Protein AF-A0A445KU34-F1 (afdb_monomer_lite)

Sequence (217 aa):
MPKKMGVNTKAEAARARKSAADTERKEKESREKEDQYWREAEGSKSRAAKKKEEEAEKRAEAAARKAEARRLAEQEEKELEKSMKKVDKKATRVSIPVPKVTEVELRRRREEEQAEAERKAEEAKKQQSRTAAEEEYERMVLISNTNRDDSIIEARTLDDAIAQMTVVDNLPPDRHPERRLKASFKVILTFEMDPVHYLLTLTLMLSRRLKKLSCPS

pLDDT: mean 79.01, std 11.11, range [49.88, 95.25]

Secondary structure (DSSP, 8-state):
--------HHHHHHHHHHHHHHHHHHHHHHHHHHHHHHHHHT-S--HHHHHHHHHHHHHHHHHHHHHHHHHHHHHHHHHHHHHHHHS-TTTTT---------HHHHHHHHHHHHHHHHHHHHHHHHHHHHHHHHHHHHHHHTS--GGG-TT----SSHHHHHHHH-----SPP-S-HHHHHHHHHHHHHHHHHHHHHHHHHHHHHHHHHHHHHS---

Foldseek 3Di:
DDDDPDDDPVVVVVVVVVVVVVVVVVVVVVVVVVVVVVVVVVPPDPPVRVVVVVVVVVVVVVVVVVVVVVVVVVVVVVVVVVVVVVPPPVVVVPPPPPPPDDPVNVVVVVVVVVVVVVVVVVVVVVVVVVVVVVVVVCVVVPPPPPVPDPPPQPDPDPVSVCVVPDPPPPDPPPPCPPVVVVVVVVVVCVVVCVVVVVVVVVVVVVVVVVVVVPDDD

Structure (mmCIF, N/CA/C/O backbone):
data_AF-A0A445KU34-F1
#
_entry.id   AF-A0A445KU34-F1
#
loop_
_atom_site.group_PDB
_atom_site.id
_atom_site.type_symbol
_atom_site.label_atom_id
_atom_site.label_alt_id
_atom_site.label_comp_id
_atom_site.label_asym_id
_atom_site.label_entity_id
_atom_site.label_seq_id
_atom_site.pdbx_PDB_ins_code
_atom_site.Cartn_x
_atom_site.Cartn_y
_atom_site.Cartn_z
_atom_site.occupancy
_atom_site.B_iso_or_equiv
_atom_site.auth_seq_id
_atom_site.auth_comp_id
_atom_site.auth_asym_id
_atom_site.auth_atom_id
_atom_site.pdbx_PDB_model_num
ATOM 1 N N . MET A 1 1 ? 23.987 -18.775 -63.843 1.00 54.34 1 MET A N 1
ATOM 2 C CA . MET A 1 1 ? 22.613 -18.927 -63.308 1.00 54.34 1 MET A CA 1
ATOM 3 C C . MET A 1 1 ? 22.310 -17.740 -62.402 1.00 54.34 1 MET A C 1
ATOM 5 O O . MET A 1 1 ? 23.097 -17.512 -61.487 1.00 54.34 1 MET A O 1
ATOM 9 N N . PRO A 1 2 ? 21.247 -16.956 -62.650 1.00 63.34 2 PRO A N 1
ATOM 10 C CA . PRO A 1 2 ? 20.913 -15.804 -61.813 1.00 63.34 2 PRO A CA 1
ATOM 11 C C . PRO A 1 2 ? 20.482 -16.270 -60.414 1.00 63.34 2 PRO A C 1
ATOM 13 O O . PRO A 1 2 ? 19.615 -17.136 -60.290 1.00 63.34 2 PRO A O 1
ATOM 16 N N . LYS A 1 3 ? 21.095 -15.728 -59.353 1.00 64.88 3 LYS A N 1
ATOM 17 C CA . LYS A 1 3 ? 20.686 -15.999 -57.965 1.00 64.88 3 LYS A CA 1
ATOM 18 C C . LYS A 1 3 ? 19.298 -15.396 -57.728 1.00 64.88 3 LYS A C 1
ATOM 20 O O . LYS A 1 3 ? 19.055 -14.236 -58.042 1.00 64.88 3 LYS A O 1
ATOM 25 N N . LYS A 1 4 ? 18.388 -16.203 -57.182 1.00 64.56 4 LYS A N 1
ATOM 26 C CA . LYS A 1 4 ? 16.996 -15.843 -56.885 1.00 64.56 4 LYS A CA 1
ATOM 27 C C . LYS A 1 4 ? 16.983 -14.800 -55.753 1.00 64.56 4 LYS A C 1
ATOM 29 O O . LYS A 1 4 ? 17.045 -15.165 -54.587 1.00 64.56 4 LYS A O 1
ATOM 34 N N . MET A 1 5 ? 16.920 -13.511 -56.091 1.00 65.44 5 MET A N 1
ATOM 35 C CA . MET A 1 5 ? 16.873 -12.376 -55.144 1.00 65.44 5 MET A CA 1
ATOM 36 C C . MET A 1 5 ? 15.496 -12.210 -54.463 1.00 65.44 5 MET A C 1
ATOM 38 O O . MET A 1 5 ? 15.084 -11.104 -54.133 1.00 65.44 5 MET A O 1
ATOM 42 N N . GLY A 1 6 ? 14.749 -13.302 -54.283 1.00 68.69 6 GLY A N 1
ATOM 43 C CA . GLY A 1 6 ? 13.436 -13.273 -53.645 1.00 68.69 6 GLY A CA 1
ATOM 44 C C . GLY A 1 6 ? 13.592 -13.311 -52.133 1.00 68.69 6 GLY A C 1
ATOM 45 O O . GLY A 1 6 ? 14.052 -14.313 -51.585 1.00 68.69 6 GLY A O 1
ATOM 46 N N . VAL A 1 7 ? 13.225 -12.225 -51.462 1.00 69.88 7 VAL A N 1
ATOM 47 C CA . VAL A 1 7 ? 13.191 -12.149 -49.999 1.00 69.88 7 VAL A CA 1
ATOM 48 C C . VAL A 1 7 ? 12.287 -13.265 -49.461 1.00 69.88 7 VAL A C 1
ATOM 50 O O . VAL A 1 7 ? 11.199 -13.514 -49.978 1.00 69.88 7 VAL A O 1
ATOM 53 N N . ASN A 1 8 ? 12.759 -14.003 -48.455 1.00 79.50 8 ASN A N 1
ATOM 54 C CA . ASN A 1 8 ? 12.008 -15.116 -47.877 1.00 79.50 8 ASN A CA 1
ATOM 55 C C . ASN A 1 8 ? 10.788 -14.564 -47.123 1.00 79.50 8 ASN A C 1
ATOM 57 O O . ASN A 1 8 ? 10.948 -13.917 -46.089 1.00 79.50 8 ASN A O 1
ATOM 61 N N . THR A 1 9 ? 9.580 -14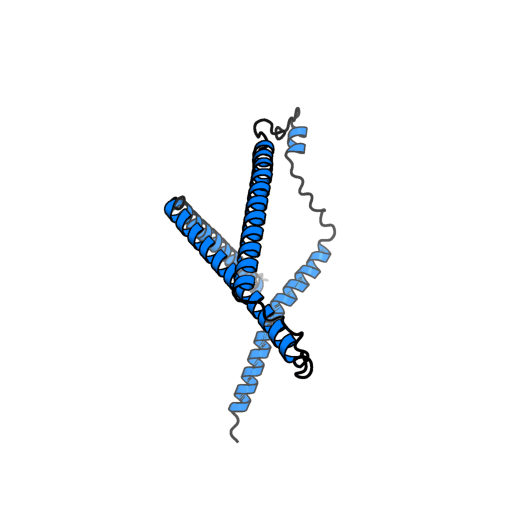.853 -47.607 1.00 79.94 9 THR A N 1
ATOM 62 C CA . THR A 1 9 ? 8.307 -14.343 -47.064 1.00 79.94 9 THR A CA 1
ATOM 63 C C . THR A 1 9 ? 8.127 -14.624 -45.568 1.00 79.94 9 THR A C 1
ATOM 65 O O . THR A 1 9 ? 7.565 -13.810 -44.838 1.00 79.94 9 THR A O 1
ATOM 68 N N . LYS A 1 10 ? 8.683 -15.731 -45.056 1.00 79.44 10 LYS A N 1
ATOM 69 C CA . LYS A 1 10 ? 8.692 -16.045 -43.616 1.00 79.44 10 LYS A CA 1
ATOM 70 C C . LYS A 1 10 ? 9.621 -15.121 -42.820 1.00 79.44 10 LYS A C 1
ATOM 72 O O . LYS A 1 10 ? 9.312 -14.767 -41.684 1.00 79.44 10 LYS A O 1
ATOM 77 N N . ALA A 1 11 ? 10.753 -14.732 -43.404 1.00 81.88 11 ALA A N 1
ATOM 78 C CA . ALA A 1 11 ? 11.687 -13.792 -42.791 1.00 81.88 11 ALA A CA 1
ATOM 79 C C . ALA A 1 11 ? 11.120 -12.365 -42.781 1.00 81.88 11 ALA A C 1
ATOM 81 O O . ALA A 1 11 ? 11.294 -11.656 -41.793 1.00 81.88 11 ALA A O 1
ATOM 82 N N . GLU A 1 12 ? 10.392 -11.965 -43.824 1.00 83.88 12 GLU A N 1
ATOM 83 C CA . GLU A 1 12 ? 9.668 -10.689 -43.843 1.00 83.88 12 GLU A CA 1
ATOM 84 C C . GLU A 1 12 ? 8.530 -10.661 -42.822 1.00 83.88 12 GLU A C 1
ATOM 86 O O . GLU A 1 12 ? 8.443 -9.712 -42.050 1.00 83.88 12 GLU A O 1
ATOM 91 N N . ALA A 1 13 ? 7.737 -11.732 -42.706 1.00 83.00 13 ALA A N 1
ATOM 92 C CA . ALA A 1 13 ? 6.696 -11.829 -41.681 1.00 83.00 13 ALA A CA 1
ATOM 93 C C . ALA A 1 13 ? 7.265 -11.767 -40.248 1.00 83.00 13 ALA A C 1
ATOM 95 O O . ALA A 1 13 ? 6.687 -11.130 -39.369 1.00 83.00 13 ALA A O 1
ATOM 96 N N . ALA A 1 14 ? 8.422 -12.390 -39.998 1.00 85.75 14 ALA A N 1
ATOM 97 C CA . ALA A 1 14 ? 9.095 -12.304 -38.702 1.00 85.75 14 ALA A CA 1
ATOM 98 C C . ALA A 1 14 ? 9.643 -10.895 -38.418 1.00 85.75 14 ALA A C 1
ATOM 100 O O . ALA A 1 14 ? 9.558 -10.423 -37.285 1.00 85.75 14 ALA A O 1
ATOM 101 N N . ARG A 1 15 ? 10.181 -10.210 -39.437 1.00 85.50 15 ARG A N 1
ATOM 102 C CA . ARG A 1 15 ? 10.614 -8.809 -39.326 1.00 85.50 15 ARG A CA 1
ATOM 103 C C . ARG A 1 15 ? 9.430 -7.876 -39.073 1.00 85.50 15 ARG A C 1
ATOM 105 O O . ARG A 1 15 ? 9.538 -7.047 -38.181 1.00 85.50 15 ARG A O 1
ATOM 112 N N . ALA A 1 16 ? 8.303 -8.081 -39.755 1.00 89.38 16 ALA A N 1
ATOM 113 C CA . ALA A 1 16 ? 7.075 -7.310 -39.566 1.00 89.38 16 ALA A CA 1
ATOM 114 C C . ALA A 1 16 ? 6.505 -7.447 -38.143 1.00 89.38 16 ALA A C 1
ATOM 116 O O . ALA A 1 16 ? 6.080 -6.465 -37.544 1.00 89.38 16 ALA A O 1
ATOM 117 N N . ARG A 1 17 ? 6.552 -8.653 -37.557 1.00 89.81 17 ARG A N 1
ATOM 118 C CA . ARG A 1 17 ? 6.146 -8.870 -36.155 1.00 89.81 17 ARG A CA 1
ATOM 119 C C . ARG A 1 17 ? 7.067 -8.166 -35.165 1.00 89.81 17 ARG A C 1
ATOM 121 O O . ARG A 1 17 ? 6.584 -7.584 -34.202 1.00 89.81 17 ARG A O 1
ATOM 128 N N . LYS A 1 18 ? 8.382 -8.210 -35.399 1.00 90.19 18 LYS A N 1
ATOM 129 C CA . LYS A 1 18 ? 9.353 -7.501 -34.554 1.00 90.19 18 LYS A CA 1
ATOM 130 C C . LYS A 1 18 ? 9.163 -5.990 -34.643 1.00 90.19 18 LYS A C 1
ATOM 132 O O . LYS A 1 18 ? 9.066 -5.349 -33.609 1.00 90.19 18 LYS A O 1
ATOM 137 N N . SER A 1 19 ? 9.010 -5.444 -35.850 1.00 90.00 19 SER A N 1
ATOM 138 C CA . SER A 1 19 ? 8.752 -4.014 -36.016 1.00 90.00 19 SER A CA 1
ATOM 139 C C . SER A 1 19 ? 7.427 -3.583 -35.388 1.00 90.00 19 SER A C 1
ATOM 141 O O . SER A 1 19 ? 7.395 -2.522 -34.786 1.00 90.00 19 SER A O 1
ATOM 143 N N . ALA A 1 20 ? 6.370 -4.402 -35.469 1.00 92.00 20 ALA A N 1
ATOM 144 C CA . ALA A 1 20 ? 5.086 -4.114 -34.822 1.00 92.00 20 ALA A CA 1
ATOM 145 C C . ALA A 1 20 ? 5.185 -4.128 -33.284 1.00 92.00 20 ALA A C 1
ATOM 147 O O . ALA A 1 20 ? 4.678 -3.230 -32.618 1.00 92.00 20 ALA A O 1
ATOM 148 N N . ALA A 1 21 ? 5.894 -5.102 -32.707 1.00 93.25 21 ALA A N 1
ATOM 149 C CA . ALA A 1 21 ? 6.132 -5.142 -31.264 1.00 93.25 21 ALA A CA 1
ATOM 150 C C . ALA A 1 21 ? 6.998 -3.959 -30.790 1.00 93.25 21 ALA A C 1
ATOM 152 O O . ALA A 1 21 ? 6.737 -3.379 -29.737 1.00 93.25 21 ALA A O 1
ATOM 153 N N . ASP A 1 22 ? 8.000 -3.569 -31.581 1.00 91.19 22 ASP A N 1
ATOM 154 C CA . ASP A 1 22 ? 8.840 -2.409 -31.288 1.00 91.19 22 ASP A CA 1
ATOM 155 C C . ASP A 1 22 ? 8.053 -1.094 -31.397 1.00 91.19 22 ASP A C 1
ATOM 157 O O . ASP A 1 22 ? 8.287 -0.185 -30.601 1.00 91.19 22 ASP A O 1
ATOM 161 N N . THR A 1 23 ? 7.104 -0.973 -32.336 1.00 92.81 23 THR A N 1
ATOM 162 C CA . THR A 1 23 ? 6.215 0.198 -32.411 1.00 92.81 23 THR A CA 1
ATOM 163 C C . THR A 1 23 ? 5.241 0.237 -31.243 1.00 92.81 23 THR A C 1
ATOM 165 O O . THR A 1 23 ? 5.142 1.273 -30.602 1.00 92.81 23 THR A O 1
ATOM 168 N N . GLU A 1 24 ? 4.611 -0.883 -30.875 1.00 92.94 24 GLU A N 1
ATOM 169 C CA . GLU A 1 24 ? 3.722 -0.941 -29.704 1.00 92.94 24 GLU A CA 1
ATOM 170 C C . GLU A 1 24 ? 4.461 -0.616 -28.403 1.00 92.94 24 GLU A C 1
ATOM 172 O O . GLU A 1 24 ? 3.928 0.063 -27.527 1.00 92.94 24 GLU A O 1
ATOM 177 N N . ARG A 1 25 ? 5.704 -1.086 -28.262 1.00 93.69 25 ARG A N 1
ATOM 178 C CA . ARG A 1 25 ? 6.542 -0.754 -27.110 1.00 93.69 25 ARG A CA 1
ATOM 179 C C . ARG A 1 25 ? 6.864 0.737 -27.076 1.00 93.69 25 ARG A C 1
ATOM 181 O O . ARG A 1 25 ? 6.709 1.353 -26.029 1.00 93.69 25 ARG A O 1
ATOM 188 N N . LYS A 1 26 ? 7.260 1.324 -28.208 1.00 94.88 26 LYS A N 1
ATOM 189 C CA . LYS A 1 26 ? 7.527 2.767 -28.303 1.00 94.88 26 LYS A CA 1
ATOM 190 C C . LYS A 1 26 ? 6.275 3.605 -28.054 1.00 94.88 26 LYS A C 1
ATOM 192 O O . LYS A 1 26 ? 6.387 4.642 -27.418 1.00 94.88 26 LYS A O 1
ATOM 197 N N . GLU A 1 27 ? 5.107 3.152 -28.503 1.00 94.50 27 GLU A N 1
ATOM 198 C CA . GLU A 1 27 ? 3.821 3.807 -28.235 1.00 94.50 27 GLU A CA 1
ATOM 199 C C . GLU A 1 27 ? 3.427 3.727 -26.758 1.00 94.50 27 GLU A C 1
ATOM 201 O O . GLU A 1 27 ? 2.892 4.686 -26.211 1.00 94.50 27 GLU A O 1
ATOM 206 N N . LYS A 1 28 ? 3.699 2.607 -26.080 1.00 94.62 28 LYS A N 1
ATOM 207 C CA . LYS A 1 28 ? 3.508 2.511 -24.624 1.00 94.62 28 LYS A CA 1
ATOM 208 C C . LYS A 1 28 ? 4.467 3.436 -23.888 1.00 94.62 28 LYS A C 1
ATOM 210 O O . LYS A 1 28 ? 4.027 4.214 -23.056 1.00 94.62 28 LYS A O 1
ATOM 215 N N . GLU A 1 29 ? 5.746 3.414 -24.253 1.00 95.12 29 GLU A N 1
ATOM 216 C CA . GLU A 1 29 ? 6.757 4.293 -23.662 1.00 95.12 29 GLU A CA 1
ATOM 217 C C . GLU A 1 29 ? 6.455 5.779 -23.930 1.00 95.12 29 GLU A C 1
ATOM 219 O O . GLU A 1 29 ? 6.728 6.614 -23.071 1.00 95.12 29 GLU A O 1
ATOM 224 N N . SER A 1 30 ? 5.887 6.142 -25.088 1.00 92.50 30 SER A N 1
ATOM 225 C CA . SER A 1 30 ? 5.478 7.523 -25.368 1.00 92.50 30 SER A CA 1
ATOM 226 C C . SER A 1 30 ? 4.245 7.920 -24.561 1.00 92.50 30 SER A C 1
ATOM 228 O O . SER A 1 30 ? 4.260 8.979 -23.945 1.00 92.50 30 SER A O 1
ATOM 230 N N . ARG A 1 31 ? 3.227 7.052 -24.478 1.00 95.00 31 ARG A N 1
ATOM 231 C CA . ARG A 1 31 ? 2.035 7.286 -23.646 1.00 95.00 31 ARG A CA 1
ATOM 232 C C . ARG A 1 31 ? 2.387 7.406 -22.170 1.00 95.00 31 ARG A C 1
ATOM 234 O O . ARG A 1 31 ? 1.916 8.315 -21.510 1.00 95.00 31 ARG A O 1
ATOM 241 N N . GLU A 1 32 ? 3.260 6.546 -21.656 1.00 93.94 32 GLU A N 1
ATOM 242 C CA . GLU A 1 32 ? 3.711 6.616 -20.265 1.00 93.94 32 GLU A CA 1
ATOM 243 C C . GLU A 1 32 ? 4.473 7.912 -19.977 1.00 93.94 32 GLU A C 1
ATOM 245 O O . GLU A 1 32 ? 4.293 8.489 -18.906 1.00 93.94 32 GLU A O 1
ATOM 250 N N . LYS A 1 33 ? 5.292 8.393 -20.921 1.00 95.25 33 LYS A N 1
ATOM 251 C CA . LYS A 1 33 ? 5.981 9.688 -20.807 1.00 95.25 33 LYS A CA 1
ATOM 252 C C . LYS A 1 33 ? 5.013 10.863 -20.874 1.00 95.25 33 LYS A C 1
ATOM 254 O O . LYS A 1 33 ? 5.184 11.809 -20.118 1.00 95.25 33 LYS A O 1
ATOM 259 N N . GLU A 1 34 ? 4.006 10.807 -21.741 1.00 94.38 34 GLU A N 1
ATOM 260 C CA . GLU A 1 34 ? 2.937 11.809 -21.802 1.00 94.38 34 GLU A CA 1
ATOM 261 C C . GLU A 1 34 ? 2.127 11.816 -20.500 1.00 94.38 34 GLU A C 1
ATOM 263 O O . GLU A 1 34 ? 1.942 12.872 -19.904 1.00 94.38 34 GLU A O 1
ATOM 268 N N . ASP A 1 35 ? 1.729 10.651 -19.990 1.00 90.88 35 ASP A N 1
ATOM 269 C CA . ASP A 1 35 ? 1.009 10.509 -18.721 1.00 90.88 35 ASP A CA 1
ATOM 270 C C . ASP A 1 35 ? 1.848 10.970 -17.522 1.00 90.88 35 ASP A C 1
ATOM 272 O O . ASP A 1 35 ? 1.308 11.530 -16.566 1.00 90.88 35 ASP A O 1
ATOM 276 N N . GLN A 1 36 ? 3.161 10.713 -17.533 1.00 89.00 36 GLN A N 1
ATOM 277 C CA . GLN A 1 36 ? 4.096 11.226 -16.528 1.00 89.00 36 GLN A CA 1
ATOM 278 C C . GLN A 1 36 ? 4.220 12.745 -16.628 1.00 89.00 36 GLN A C 1
ATOM 280 O O . GLN A 1 36 ? 4.071 13.419 -15.615 1.00 89.00 36 GLN A O 1
ATOM 285 N N . TYR A 1 37 ? 4.396 13.284 -17.835 1.00 92.19 37 TYR A N 1
ATOM 286 C CA . TYR A 1 37 ? 4.451 14.723 -18.076 1.00 92.19 37 TYR A CA 1
ATOM 287 C C . TYR A 1 37 ? 3.171 15.422 -17.602 1.00 92.19 37 TYR A C 1
ATOM 289 O O . TYR A 1 37 ? 3.245 16.438 -16.915 1.00 92.19 37 TYR A O 1
ATOM 297 N N . TRP A 1 38 ? 1.997 14.850 -17.882 1.00 88.69 38 TRP A N 1
ATOM 298 C CA . TRP A 1 38 ? 0.721 15.374 -17.395 1.00 88.69 38 TRP A CA 1
ATOM 299 C C . TRP A 1 38 ? 0.587 15.276 -15.873 1.00 88.69 38 TRP A C 1
ATOM 301 O O . TRP A 1 38 ? 0.131 16.232 -15.250 1.00 88.69 38 TRP A O 1
ATOM 311 N N . ARG A 1 39 ? 1.037 14.179 -15.2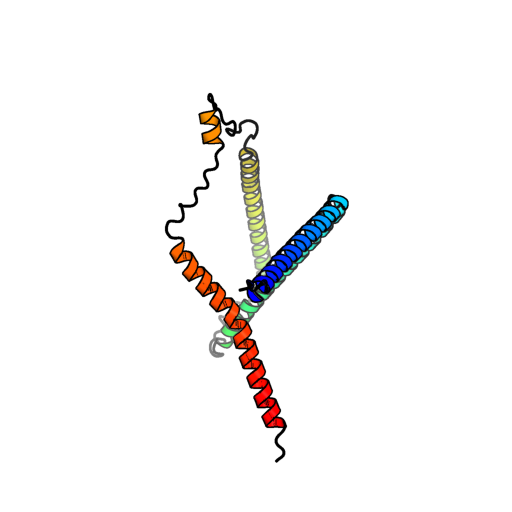52 1.00 84.44 39 ARG A N 1
ATOM 312 C CA . ARG A 1 39 ? 1.058 14.039 -13.784 1.00 84.44 39 ARG A CA 1
ATOM 313 C C . ARG A 1 39 ? 2.000 15.029 -13.102 1.00 84.44 39 ARG A C 1
ATOM 315 O O . ARG A 1 39 ? 1.673 15.547 -12.039 1.00 84.44 39 ARG A O 1
ATOM 322 N N . GLU A 1 40 ? 3.163 15.286 -13.689 1.00 83.94 40 GLU A N 1
ATOM 323 C CA . GLU A 1 40 ? 4.130 16.260 -13.180 1.00 83.94 40 GLU A CA 1
ATOM 324 C C . GLU A 1 40 ? 3.630 17.698 -13.370 1.00 83.94 40 GLU A C 1
ATOM 326 O O . GLU A 1 40 ? 3.767 18.517 -12.460 1.00 83.94 40 GLU A O 1
ATOM 331 N N . ALA A 1 41 ? 2.982 17.989 -14.505 1.00 82.38 41 ALA A N 1
ATOM 332 C CA . ALA A 1 41 ? 2.374 19.285 -14.800 1.00 82.38 41 ALA A CA 1
ATOM 333 C C . ALA A 1 41 ? 1.162 19.602 -13.905 1.00 82.38 41 ALA A C 1
ATOM 335 O O . ALA A 1 41 ? 0.955 20.761 -13.545 1.00 82.38 41 ALA A O 1
ATOM 336 N N . GLU A 1 42 ? 0.383 18.591 -13.504 1.00 78.50 42 GLU A N 1
ATOM 337 C CA . GLU A 1 42 ? -0.702 18.738 -12.521 1.00 78.50 42 GLU A CA 1
ATOM 338 C C . GLU A 1 42 ? -0.165 19.053 -11.107 1.00 78.50 42 GLU A C 1
ATOM 340 O O . GLU A 1 42 ? -0.885 19.570 -10.247 1.00 78.50 42 GLU A O 1
ATOM 345 N N . GLY A 1 43 ? 1.132 18.819 -10.880 1.00 73.25 43 GLY A N 1
ATOM 346 C CA . GLY A 1 43 ? 1.814 19.092 -9.626 1.00 73.25 43 GLY A CA 1
ATOM 347 C C . GLY A 1 43 ? 1.319 18.209 -8.480 1.00 73.25 43 GLY A C 1
ATOM 348 O O . GLY A 1 43 ? 0.477 17.320 -8.617 1.00 73.25 43 GLY A O 1
ATOM 349 N N . SER A 1 44 ? 1.846 18.439 -7.277 1.00 71.25 44 SER A N 1
ATOM 350 C CA . SER A 1 44 ? 1.329 17.742 -6.101 1.00 71.25 44 SER A CA 1
ATOM 351 C C . SER A 1 44 ? -0.128 18.151 -5.872 1.00 71.25 44 SER A C 1
ATOM 353 O O . SER A 1 44 ? -0.377 19.320 -5.560 1.00 71.25 44 SER A O 1
ATOM 355 N N . LYS A 1 45 ? -1.067 17.190 -5.962 1.00 71.19 45 LYS A N 1
ATOM 356 C CA . LYS A 1 45 ? -2.472 17.350 -5.540 1.00 71.19 45 LYS A CA 1
ATOM 357 C C . LYS A 1 45 ? -2.528 18.251 -4.304 1.00 71.19 45 LYS A C 1
ATOM 359 O O . LYS A 1 45 ? -1.834 17.980 -3.315 1.00 71.19 45 LYS A O 1
ATOM 364 N N . SER A 1 46 ? -3.323 19.322 -4.366 1.00 72.44 46 SER A N 1
ATOM 365 C CA . SER A 1 46 ? -3.419 20.287 -3.268 1.00 72.44 46 SER A CA 1
ATOM 366 C C . SER A 1 46 ? -3.727 19.570 -1.948 1.00 72.44 46 SER A C 1
ATOM 368 O O . SER A 1 46 ? -4.366 18.514 -1.927 1.00 72.44 46 SER A O 1
ATOM 370 N N . ARG A 1 47 ? -3.303 20.139 -0.814 1.00 71.44 47 ARG A N 1
ATOM 371 C CA . ARG A 1 47 ? -3.553 19.552 0.518 1.00 71.44 47 ARG A CA 1
ATOM 372 C C . ARG A 1 47 ? -5.041 19.231 0.747 1.00 71.44 47 ARG A C 1
ATOM 374 O O . ARG A 1 47 ? -5.361 18.272 1.441 1.00 71.44 47 ARG A O 1
ATOM 381 N N . ALA A 1 48 ? -5.940 19.990 0.116 1.00 76.69 48 ALA A N 1
ATOM 382 C CA . ALA A 1 48 ? -7.381 19.754 0.123 1.00 76.69 48 ALA A CA 1
ATOM 383 C C . ALA A 1 48 ? -7.811 18.531 -0.711 1.00 76.69 48 ALA A C 1
ATOM 385 O O . ALA A 1 48 ? -8.685 17.786 -0.277 1.00 76.69 48 ALA A O 1
ATOM 386 N N . ALA A 1 49 ? -7.200 18.297 -1.876 1.00 79.69 49 ALA A N 1
ATOM 387 C CA . ALA A 1 49 ? -7.452 17.105 -2.686 1.00 79.69 49 ALA A CA 1
ATOM 388 C C . ALA A 1 49 ? -6.931 15.835 -1.993 1.00 79.69 49 ALA A C 1
ATOM 390 O O . ALA A 1 49 ? -7.665 14.856 -1.903 1.00 79.69 49 ALA A O 1
ATOM 391 N N . LYS A 1 50 ? -5.731 15.894 -1.396 1.00 80.06 50 LYS A N 1
ATOM 392 C CA . LYS A 1 50 ? -5.181 14.795 -0.581 1.00 80.06 50 LYS A CA 1
ATOM 393 C C . LYS A 1 50 ? -6.081 14.453 0.608 1.00 80.06 50 LYS A C 1
ATOM 395 O O . LYS A 1 50 ? -6.383 13.290 0.829 1.00 80.06 50 LYS A O 1
ATOM 400 N N . LYS A 1 51 ? -6.588 15.469 1.317 1.00 82.06 51 LYS A N 1
ATOM 401 C CA . LYS A 1 51 ? -7.512 15.269 2.442 1.00 82.06 51 LYS A CA 1
ATOM 402 C C . LYS A 1 51 ? -8.840 14.629 2.011 1.00 82.06 51 LYS A C 1
ATOM 404 O O . LYS A 1 51 ? -9.377 13.810 2.745 1.00 82.06 51 LYS A O 1
ATOM 409 N N . LYS A 1 52 ? -9.369 14.984 0.833 1.00 86.19 52 LYS A N 1
ATOM 410 C CA . LYS A 1 52 ? -10.591 14.364 0.288 1.00 86.19 52 LYS A CA 1
ATOM 411 C C . LYS A 1 52 ? -10.375 12.910 -0.132 1.00 86.19 52 LYS A C 1
ATOM 413 O O . LYS A 1 52 ? -11.267 12.098 0.075 1.00 86.19 52 LYS A O 1
ATOM 418 N N . GLU A 1 53 ? -9.225 12.596 -0.720 1.00 83.12 53 GLU A N 1
ATOM 419 C CA . GLU A 1 53 ? -8.857 11.231 -1.112 1.00 83.12 53 GLU A CA 1
ATOM 420 C C . GLU A 1 53 ? -8.673 10.334 0.120 1.00 83.12 53 GLU A C 1
ATOM 422 O O . GLU A 1 53 ? -9.290 9.278 0.191 1.00 83.12 53 GLU A O 1
ATOM 427 N N . GLU A 1 54 ? -7.963 10.813 1.144 1.00 83.69 54 GLU A N 1
ATOM 428 C CA . GLU A 1 54 ? -7.792 10.111 2.424 1.00 83.69 54 GLU A CA 1
ATOM 429 C C . GLU A 1 54 ? -9.126 9.929 3.176 1.00 83.69 54 GLU A C 1
ATOM 431 O O . GLU A 1 54 ? -9.398 8.866 3.731 1.00 83.69 54 GLU A O 1
ATOM 436 N N . GLU A 1 55 ? -10.010 10.936 3.176 1.00 87.00 55 GLU A N 1
ATOM 437 C CA . GLU A 1 55 ? -11.344 10.807 3.778 1.00 87.00 55 GLU A CA 1
ATOM 438 C C . GLU A 1 55 ? -12.228 9.817 3.002 1.00 87.00 55 GLU A C 1
ATOM 440 O O . GLU A 1 55 ? -12.971 9.046 3.615 1.00 87.00 55 GLU A O 1
ATOM 445 N N . ALA A 1 56 ? -12.137 9.799 1.669 1.00 86.25 56 ALA A N 1
ATOM 446 C CA . ALA A 1 56 ? -12.849 8.838 0.831 1.00 86.25 56 ALA A CA 1
ATOM 447 C C . ALA A 1 56 ? -12.332 7.407 1.046 1.00 86.25 56 ALA A C 1
ATOM 449 O O . ALA A 1 56 ? -13.142 6.491 1.193 1.00 86.25 56 ALA A O 1
ATOM 450 N N . GLU A 1 57 ? -11.014 7.224 1.142 1.00 86.88 57 GLU A N 1
ATOM 451 C CA . GLU A 1 57 ? -10.375 5.941 1.440 1.00 86.88 57 GLU A CA 1
ATOM 452 C C . GLU A 1 57 ? -10.762 5.446 2.838 1.00 86.88 57 GLU A C 1
ATOM 454 O O . GLU A 1 57 ? -11.254 4.329 2.986 1.00 86.88 57 GLU A O 1
ATOM 459 N N . LYS A 1 58 ? -10.696 6.311 3.856 1.00 89.94 58 LYS A N 1
ATOM 460 C CA . LYS A 1 58 ? -11.116 5.978 5.224 1.00 89.94 58 LYS A CA 1
ATOM 461 C C . LYS A 1 58 ? -12.604 5.638 5.313 1.00 89.94 58 LYS A C 1
ATOM 463 O O . LYS A 1 58 ? -13.001 4.754 6.074 1.00 89.94 58 LYS A O 1
ATOM 468 N N . ARG A 1 59 ? -13.458 6.320 4.541 1.00 90.12 59 ARG A N 1
ATOM 469 C CA . ARG A 1 59 ? -14.898 6.022 4.482 1.00 90.12 59 ARG A CA 1
ATOM 470 C C . ARG A 1 59 ? -15.169 4.699 3.765 1.00 90.12 59 ARG A C 1
ATOM 472 O O . ARG A 1 59 ? -16.065 3.969 4.190 1.00 90.12 59 ARG A O 1
ATOM 479 N N . ALA A 1 60 ? -14.400 4.378 2.726 1.00 86.56 60 ALA A N 1
ATOM 480 C CA . ALA A 1 60 ? -14.468 3.099 2.030 1.00 86.56 60 ALA A CA 1
ATOM 481 C C . ALA A 1 60 ? -13.975 1.946 2.918 1.00 86.56 60 ALA A C 1
ATOM 483 O O . ALA A 1 60 ? -14.659 0.929 3.014 1.00 86.56 60 ALA A O 1
ATOM 484 N N . GLU A 1 61 ? -12.870 2.124 3.646 1.00 87.19 61 GLU A N 1
ATOM 485 C CA . GLU A 1 61 ? -12.362 1.133 4.600 1.00 87.19 61 GLU A CA 1
ATOM 486 C C . GLU A 1 61 ? -13.357 0.907 5.747 1.00 87.19 61 GLU A C 1
ATOM 488 O O . GLU A 1 61 ? -13.668 -0.232 6.091 1.00 87.19 61 GLU A O 1
ATOM 493 N N . ALA A 1 62 ? -13.943 1.973 6.302 1.00 88.62 62 ALA A N 1
ATOM 494 C CA . ALA A 1 62 ? -14.975 1.853 7.330 1.00 88.62 62 ALA A CA 1
ATOM 495 C C . ALA A 1 62 ? -16.233 1.134 6.809 1.00 88.62 62 ALA A C 1
ATOM 497 O O . ALA A 1 62 ? -16.834 0.333 7.528 1.00 88.62 62 ALA A O 1
ATOM 498 N N . ALA A 1 63 ? -16.629 1.387 5.557 1.00 89.69 63 ALA A N 1
ATOM 499 C CA . ALA A 1 63 ? -17.735 0.680 4.919 1.00 89.69 63 ALA A CA 1
ATOM 500 C C . ALA A 1 63 ? -17.407 -0.804 4.686 1.00 89.69 63 ALA A C 1
ATOM 502 O O . ALA A 1 63 ? -18.262 -1.652 4.947 1.00 89.69 63 ALA A O 1
ATOM 503 N N . ALA A 1 64 ? -16.177 -1.125 4.274 1.00 90.62 64 ALA A N 1
ATOM 504 C CA . ALA A 1 64 ? -15.702 -2.496 4.103 1.00 90.62 64 ALA A CA 1
ATOM 505 C C . ALA A 1 64 ? -15.661 -3.246 5.443 1.00 90.62 64 ALA A C 1
ATOM 507 O O . ALA A 1 64 ? -16.286 -4.297 5.569 1.00 90.62 64 ALA A O 1
ATOM 508 N N . ARG A 1 65 ? -15.056 -2.660 6.488 1.00 89.75 65 ARG A N 1
ATOM 509 C CA . ARG A 1 65 ? -15.050 -3.239 7.843 1.00 89.75 65 ARG A CA 1
ATOM 510 C C . ARG A 1 65 ? -16.463 -3.443 8.384 1.00 89.75 65 ARG A C 1
ATOM 512 O O . ARG A 1 65 ? -16.751 -4.474 8.984 1.00 89.75 65 ARG A O 1
ATOM 519 N N . LYS A 1 66 ? -17.377 -2.495 8.148 1.00 91.3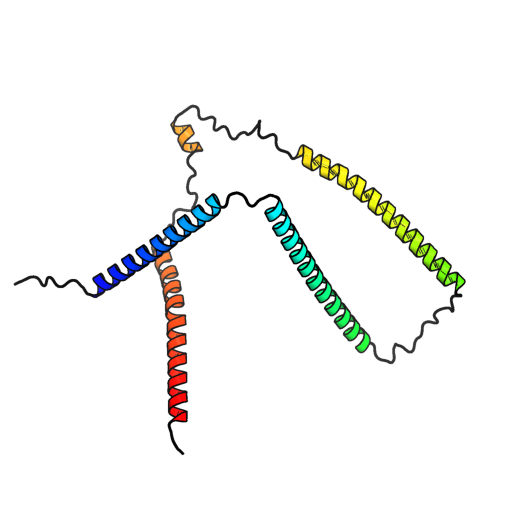8 66 LYS A N 1
ATOM 520 C CA . LYS A 1 66 ? -18.784 -2.634 8.552 1.00 91.38 66 LYS A CA 1
ATOM 521 C C . LYS A 1 66 ? -19.499 -3.746 7.779 1.00 91.38 66 LYS A C 1
ATOM 523 O O . LYS A 1 66 ? -20.326 -4.445 8.362 1.00 91.38 66 LYS A O 1
ATOM 528 N N . ALA A 1 67 ? -19.205 -3.918 6.492 1.00 90.50 67 ALA A N 1
ATOM 529 C CA . ALA A 1 67 ? -19.766 -4.997 5.685 1.00 90.50 67 ALA A CA 1
ATOM 530 C C . ALA A 1 67 ? -19.258 -6.371 6.145 1.00 90.50 67 ALA A C 1
ATOM 532 O O . ALA A 1 67 ? -20.058 -7.295 6.286 1.00 90.50 67 ALA A O 1
ATOM 533 N N . GLU A 1 68 ? -17.965 -6.497 6.450 1.00 87.38 68 GLU A N 1
ATOM 534 C CA . GLU A 1 68 ? -17.393 -7.731 6.997 1.00 87.38 68 GLU A CA 1
ATOM 535 C C . GLU A 1 68 ? -17.940 -8.055 8.390 1.00 87.38 68 GLU A C 1
ATOM 537 O O . GLU A 1 68 ? -18.361 -9.187 8.626 1.00 87.38 68 GLU A O 1
ATOM 542 N N . ALA A 1 69 ? -18.039 -7.059 9.277 1.00 91.88 69 ALA A N 1
ATOM 543 C CA . ALA A 1 69 ? -18.636 -7.229 10.601 1.00 91.88 69 ALA A CA 1
ATOM 544 C C . ALA A 1 69 ? -20.110 -7.656 10.508 1.00 91.88 69 ALA A C 1
ATOM 546 O O . ALA A 1 69 ? -20.550 -8.551 11.225 1.00 91.88 69 ALA A O 1
ATOM 547 N N . ARG A 1 70 ? -20.873 -7.071 9.574 1.00 91.69 70 ARG A N 1
ATOM 548 C CA . ARG A 1 70 ? -22.259 -7.479 9.313 1.00 91.69 70 ARG A CA 1
ATOM 549 C C . ARG A 1 70 ? -22.339 -8.915 8.792 1.00 91.69 70 ARG A C 1
ATOM 551 O O . ARG A 1 70 ? -23.240 -9.645 9.190 1.00 91.69 70 ARG A O 1
ATOM 558 N N . ARG A 1 71 ? -21.407 -9.328 7.927 1.00 92.62 71 ARG A N 1
ATOM 559 C CA . ARG A 1 71 ? -21.345 -10.701 7.408 1.00 92.62 71 ARG A CA 1
ATOM 560 C C . ARG A 1 71 ? -21.046 -11.710 8.520 1.00 92.62 71 ARG A C 1
ATOM 562 O O . ARG A 1 71 ? -21.652 -12.775 8.528 1.00 92.62 71 ARG A O 1
ATOM 569 N N . LEU A 1 72 ? -20.133 -11.381 9.433 1.00 90.31 72 LEU A N 1
ATOM 570 C CA . LEU A 1 72 ? -19.827 -12.197 10.613 1.00 90.31 72 LEU A CA 1
ATOM 571 C C . LEU A 1 72 ? -21.039 -12.304 11.547 1.00 90.31 72 LEU A C 1
ATOM 573 O O . LEU A 1 72 ? -21.437 -13.411 11.886 1.00 90.31 72 LEU A O 1
ATOM 577 N N . ALA A 1 73 ? -21.702 -11.186 11.856 1.00 90.56 73 ALA A N 1
ATOM 578 C CA . ALA A 1 73 ? -22.905 -11.190 12.690 1.00 90.56 73 ALA A CA 1
ATOM 579 C C . ALA A 1 73 ? -24.048 -12.030 12.084 1.00 90.56 73 ALA A C 1
ATOM 581 O O . ALA A 1 73 ? -24.723 -12.767 12.794 1.00 90.56 73 ALA A O 1
ATOM 582 N N . GLU A 1 74 ? -24.246 -11.981 10.761 1.00 92.31 74 GLU A N 1
ATOM 583 C CA . GLU A 1 74 ? -25.245 -12.820 10.082 1.00 92.31 74 GLU A CA 1
ATOM 584 C C . GLU A 1 74 ? -24.865 -14.314 10.104 1.00 92.31 74 GLU A C 1
ATOM 586 O O . GLU A 1 74 ? -25.738 -15.184 10.133 1.00 92.31 74 GLU A O 1
ATOM 591 N N . GLN A 1 75 ? -23.568 -14.642 10.086 1.00 92.00 75 GLN A N 1
ATOM 592 C CA . GLN A 1 75 ? -23.102 -16.022 10.257 1.00 92.00 75 GLN A CA 1
ATOM 593 C C . GLN A 1 75 ? -23.380 -16.521 11.678 1.00 92.00 75 GLN A C 1
ATOM 595 O O . GLN A 1 75 ? -23.942 -17.606 11.823 1.00 92.00 75 GLN A O 1
ATOM 600 N N . GLU A 1 76 ? -23.084 -15.711 12.696 1.00 90.38 76 GLU A N 1
ATOM 601 C CA . GLU A 1 76 ? -23.384 -16.017 14.098 1.00 90.38 76 GLU A CA 1
ATOM 602 C C . GLU A 1 76 ? -24.894 -16.175 14.335 1.00 90.38 76 GLU A C 1
ATOM 604 O O . GLU A 1 76 ? -25.318 -17.153 14.947 1.00 90.38 76 GLU A O 1
ATOM 609 N N . GLU A 1 77 ? -25.735 -15.293 13.783 1.00 87.44 77 GLU A N 1
ATOM 610 C CA . GLU A 1 77 ? -27.196 -15.412 13.886 1.00 87.44 77 GLU A CA 1
ATOM 611 C C . GLU A 1 77 ? -27.704 -16.699 13.223 1.00 8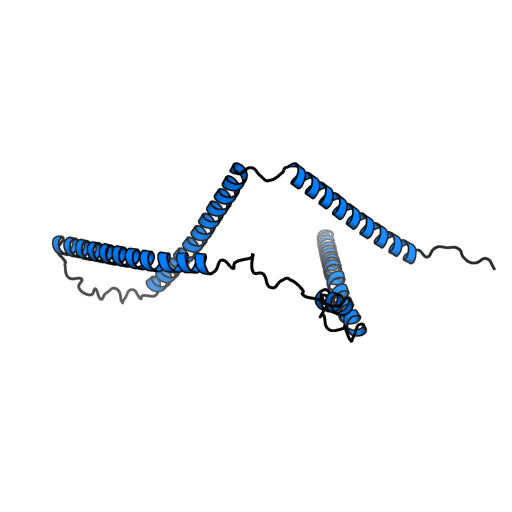7.44 77 GLU A C 1
ATOM 613 O O . GLU A 1 77 ? -28.539 -17.400 13.790 1.00 87.44 77 GLU A O 1
ATOM 618 N N . LYS A 1 78 ? -27.160 -17.080 12.061 1.00 90.50 78 LYS A N 1
ATOM 619 C CA . LYS A 1 78 ? -27.504 -18.352 11.403 1.00 90.50 78 LYS A CA 1
ATOM 620 C C . LYS A 1 78 ? -27.038 -19.566 12.203 1.00 90.50 78 LYS A C 1
ATOM 622 O O . LYS A 1 78 ? -27.689 -20.610 12.151 1.00 90.50 78 LYS A O 1
ATOM 627 N N . GLU A 1 79 ? -25.913 -19.487 12.904 1.00 87.19 79 GLU A N 1
ATOM 628 C CA . GLU A 1 79 ? -25.441 -20.551 13.797 1.00 87.19 79 GLU A CA 1
ATOM 629 C C . GLU A 1 79 ? -26.296 -20.655 15.063 1.00 87.19 79 GLU A C 1
ATOM 631 O O . GLU A 1 79 ? -26.657 -21.763 15.477 1.00 87.19 79 GLU A O 1
ATOM 636 N N . LEU A 1 80 ? -26.719 -19.518 15.617 1.00 82.12 80 LEU A N 1
ATOM 637 C CA . LEU A 1 80 ? -27.692 -19.455 16.702 1.00 82.12 80 LEU A CA 1
ATOM 638 C C . LEU A 1 80 ? -29.056 -19.984 16.255 1.00 82.12 80 LEU A C 1
ATOM 640 O O . LEU A 1 80 ? -29.615 -20.831 16.936 1.00 82.12 80 LEU A O 1
ATOM 644 N N . GLU A 1 81 ? -29.566 -19.616 15.081 1.00 85.06 81 GLU A N 1
ATOM 645 C CA . GLU A 1 81 ? -30.836 -20.142 14.572 1.00 85.06 81 GLU A CA 1
ATOM 646 C C . GLU A 1 81 ? -30.747 -21.658 14.334 1.00 85.06 81 GLU A C 1
ATOM 648 O O . GLU A 1 81 ? -31.641 -22.411 14.727 1.00 85.06 81 GLU A O 1
ATOM 653 N N . LYS A 1 82 ? -29.641 -22.149 13.757 1.00 85.12 82 LYS A N 1
ATOM 654 C CA . LYS A 1 82 ? -29.403 -23.592 13.583 1.00 85.12 82 LYS A CA 1
ATOM 655 C C . LYS A 1 82 ? -29.313 -24.324 14.916 1.00 85.12 82 LYS A C 1
ATOM 657 O O . LYS A 1 82 ? -29.815 -25.443 15.006 1.00 85.12 82 LYS A O 1
ATOM 662 N N . SER A 1 83 ? -28.665 -23.747 15.925 1.00 76.19 83 SER A N 1
ATOM 663 C CA . SER A 1 83 ? -28.563 -24.366 17.249 1.00 76.19 83 SER A CA 1
ATOM 664 C C . SER A 1 83 ? -29.901 -24.310 17.991 1.00 76.19 83 SER A C 1
ATOM 666 O O . SER A 1 83 ? -30.356 -25.348 18.459 1.00 76.19 83 SER A O 1
ATOM 668 N N . MET A 1 84 ? -30.618 -23.184 17.968 1.00 69.88 84 MET A N 1
ATOM 669 C CA . MET A 1 84 ? -31.965 -23.032 18.532 1.00 69.88 84 MET A CA 1
ATOM 670 C C . MET A 1 84 ? -32.995 -23.959 17.876 1.00 69.88 84 MET A C 1
ATOM 672 O O . MET A 1 84 ? -33.879 -24.470 18.556 1.00 69.88 84 MET A O 1
ATOM 676 N N . LYS A 1 85 ? -32.882 -24.227 16.570 1.00 67.69 85 LYS A N 1
ATOM 677 C CA . LYS A 1 85 ? -33.781 -25.145 15.846 1.00 67.69 85 LYS A CA 1
ATOM 678 C C . LYS A 1 85 ? -33.454 -26.622 16.087 1.00 67.69 85 LYS A C 1
ATOM 680 O O . LYS A 1 85 ? -34.325 -27.466 15.894 1.00 67.69 85 LYS A O 1
ATOM 685 N N . LYS A 1 86 ? -32.219 -26.922 16.510 1.00 62.47 86 LYS A N 1
ATOM 686 C CA . LYS A 1 86 ? -31.752 -28.255 16.933 1.00 62.47 86 LYS A CA 1
ATOM 687 C C . LYS A 1 86 ? -31.954 -28.526 18.423 1.00 62.47 86 LYS A C 1
ATOM 689 O O . LYS A 1 86 ? -31.846 -29.678 18.828 1.00 62.47 86 LYS A O 1
ATOM 694 N N . VAL A 1 87 ? -32.258 -27.511 19.234 1.00 58.66 87 VAL A N 1
ATOM 695 C CA . VAL A 1 87 ? -32.783 -27.746 20.579 1.00 58.66 87 VAL A CA 1
ATOM 696 C C . VAL A 1 87 ? -34.179 -28.331 20.404 1.00 58.66 87 VAL A C 1
ATOM 698 O O . VAL A 1 87 ? -35.142 -27.629 20.095 1.00 58.66 87 VAL A O 1
ATOM 701 N N . ASP A 1 88 ? -34.272 -29.651 20.554 1.00 49.88 88 ASP A N 1
ATOM 702 C CA . ASP A 1 88 ? -35.531 -30.369 20.649 1.00 49.88 88 ASP A CA 1
ATOM 703 C C . ASP A 1 88 ? -36.496 -29.590 21.545 1.00 49.88 88 ASP A C 1
ATOM 705 O O . ASP A 1 88 ? -36.197 -29.300 22.706 1.00 49.88 88 ASP A O 1
ATOM 709 N N . LYS A 1 89 ? -37.700 -29.307 21.035 1.00 57.47 89 LYS A N 1
ATOM 710 C CA . LYS A 1 89 ? -38.809 -28.640 21.751 1.00 57.47 89 LYS A CA 1
ATOM 711 C C . LYS A 1 89 ? -39.211 -29.328 23.073 1.00 57.47 89 LYS A C 1
ATOM 713 O O . LYS A 1 89 ? -40.110 -28.863 23.766 1.00 57.47 89 LYS A O 1
ATOM 718 N N . LYS A 1 90 ? -38.554 -30.435 23.436 1.00 53.53 90 LYS A N 1
ATOM 719 C CA . LYS A 1 90 ? -38.674 -31.145 24.712 1.00 53.53 90 LYS A CA 1
ATOM 720 C C . LYS A 1 90 ? -37.693 -30.657 25.794 1.00 53.53 90 LYS A C 1
ATOM 722 O O . LYS A 1 90 ? -37.962 -30.917 26.961 1.00 53.53 90 LYS A O 1
ATOM 727 N N . ALA A 1 91 ? -36.635 -29.909 25.460 1.00 53.78 91 ALA A N 1
ATOM 728 C CA . ALA A 1 91 ? -35.690 -29.339 26.433 1.00 53.78 91 ALA A CA 1
ATOM 729 C C . ALA A 1 91 ? -36.073 -27.924 26.920 1.00 53.78 91 ALA A C 1
ATOM 731 O O . ALA A 1 91 ? -35.634 -27.496 27.981 1.00 53.78 91 ALA A O 1
ATOM 732 N N . THR A 1 92 ? -36.976 -27.220 26.225 1.00 52.06 92 THR A N 1
ATOM 733 C CA . THR A 1 92 ? -37.548 -25.934 26.690 1.00 52.06 92 THR A CA 1
ATOM 734 C C . THR A 1 92 ? -38.599 -26.110 27.801 1.00 52.06 92 THR A C 1
ATOM 736 O O . THR A 1 92 ? -39.111 -25.133 28.338 1.00 52.06 92 THR A O 1
ATOM 739 N N . ARG A 1 93 ? -38.932 -27.352 28.187 1.00 51.78 93 ARG A N 1
ATOM 740 C CA . ARG A 1 93 ? -39.878 -27.663 29.277 1.00 51.78 93 ARG A CA 1
ATOM 741 C C . ARG A 1 93 ? -39.192 -27.947 30.617 1.00 51.78 93 ARG A C 1
ATOM 743 O O . ARG A 1 93 ? -39.801 -28.524 31.509 1.00 51.78 93 ARG A O 1
ATOM 750 N N . VAL A 1 94 ? -37.933 -27.559 30.777 1.00 54.75 94 VAL A N 1
ATOM 751 C CA . VAL A 1 94 ? -37.353 -27.382 32.109 1.00 54.75 94 VAL A CA 1
ATOM 752 C C . VAL A 1 94 ? -37.000 -25.914 32.214 1.00 54.75 94 VAL A C 1
ATOM 754 O O . VAL A 1 94 ? -35.856 -25.498 32.073 1.00 54.75 94 VAL A O 1
ATOM 757 N N . SER A 1 95 ? -38.047 -25.111 32.400 1.00 58.44 95 SER A N 1
ATOM 758 C CA . SER A 1 95 ? -37.903 -23.790 32.982 1.00 58.44 95 SER A CA 1
ATOM 759 C C . SER A 1 95 ? -37.207 -23.994 34.322 1.00 58.44 95 SER A C 1
ATOM 761 O O . SER A 1 95 ? -37.845 -24.377 35.305 1.00 58.44 95 SER A O 1
ATOM 763 N N . ILE A 1 96 ? -35.892 -23.783 34.351 1.00 60.16 96 ILE A N 1
ATOM 764 C CA . ILE A 1 96 ? -35.206 -23.421 35.585 1.00 60.16 96 ILE A CA 1
ATOM 765 C C . ILE A 1 96 ? -36.077 -22.310 36.172 1.00 60.16 96 ILE A C 1
ATOM 767 O O . ILE A 1 96 ? -36.352 -21.351 35.441 1.00 60.16 96 ILE A O 1
ATOM 771 N N . PRO A 1 97 ? -36.619 -22.458 37.393 1.00 60.78 97 PRO A N 1
ATOM 772 C CA . PRO A 1 97 ? -37.433 -21.418 37.987 1.00 60.78 97 PRO A CA 1
ATOM 773 C C . PRO A 1 97 ? -36.570 -20.166 38.056 1.00 60.78 97 PRO A C 1
ATOM 775 O O . PRO A 1 97 ? -35.691 -20.063 38.906 1.00 60.78 97 PRO A O 1
ATOM 778 N N . VAL A 1 98 ? -36.764 -19.249 37.107 1.00 62.84 98 VAL A N 1
ATOM 779 C CA . VAL A 1 98 ? -36.175 -17.923 37.188 1.00 62.84 98 VAL A CA 1
ATOM 780 C C . VAL A 1 98 ? -36.818 -17.341 38.438 1.00 62.84 98 VAL A C 1
ATOM 782 O O . VAL A 1 98 ? -38.049 -17.205 38.462 1.00 62.84 98 VAL A O 1
ATOM 785 N N . PRO A 1 99 ? -36.047 -17.109 39.514 1.00 73.00 99 PRO A N 1
ATOM 786 C CA . PRO A 1 99 ? -36.607 -16.516 40.709 1.00 73.00 99 PRO A CA 1
ATOM 787 C C . PRO A 1 99 ? -37.262 -15.210 40.277 1.00 73.00 99 PRO A C 1
ATOM 789 O O . PRO A 1 99 ? -36.708 -14.465 39.470 1.00 73.00 99 PRO A O 1
ATOM 792 N N . LYS A 1 100 ? -38.489 -14.980 40.740 1.00 68.69 100 LYS A N 1
ATOM 793 C CA . LYS A 1 100 ? -39.224 -13.749 40.460 1.00 68.69 100 LYS A CA 1
ATOM 794 C C . LYS A 1 100 ? -38.492 -12.626 41.185 1.00 68.69 100 LYS A C 1
ATOM 796 O O . LYS A 1 100 ? -38.782 -12.350 42.342 1.00 68.69 100 LYS A O 1
ATOM 801 N N . VAL A 1 101 ? -37.494 -12.062 40.518 1.00 69.75 101 VAL A N 1
ATOM 802 C CA . VAL A 1 101 ? -36.749 -10.900 40.987 1.00 69.75 101 VAL A CA 1
ATOM 803 C C . VAL A 1 101 ? -37.700 -9.719 40.935 1.00 69.75 101 VAL A C 1
ATOM 805 O O . VAL A 1 101 ? -38.354 -9.467 39.920 1.00 69.75 101 VAL A O 1
ATOM 808 N N . THR A 1 102 ? -37.816 -9.028 42.053 1.00 80.56 102 THR A N 1
ATOM 809 C CA . THR A 1 102 ? -38.616 -7.811 42.150 1.00 80.56 102 THR A CA 1
ATOM 810 C C . THR A 1 102 ? -37.999 -6.713 41.278 1.00 80.56 102 THR A C 1
ATOM 812 O O . THR A 1 102 ? -36.798 -6.715 41.002 1.00 80.56 102 THR A O 1
ATOM 815 N N . GLU A 1 103 ? -38.803 -5.746 40.822 1.00 81.00 103 GLU A N 1
ATOM 816 C CA . GLU A 1 103 ? -38.310 -4.666 39.947 1.00 81.00 103 GLU A CA 1
ATOM 817 C C . GLU A 1 103 ? -37.150 -3.875 40.587 1.00 81.00 103 GLU A C 1
ATOM 819 O O . GLU A 1 103 ? -36.252 -3.398 39.895 1.00 81.00 103 GLU A O 1
ATOM 824 N N . VAL A 1 104 ? -37.127 -3.810 41.921 1.00 84.00 104 VAL A N 1
ATOM 825 C CA . VAL A 1 104 ? -36.070 -3.178 42.720 1.00 84.00 104 VAL A CA 1
ATOM 826 C C . VAL A 1 104 ? -34.736 -3.922 42.598 1.00 84.00 104 VAL A C 1
ATOM 828 O O . VAL A 1 104 ? -33.703 -3.296 42.378 1.00 84.00 104 VAL A O 1
ATOM 831 N N . GLU A 1 105 ? -34.738 -5.253 42.671 1.00 84.00 105 GLU A N 1
ATOM 832 C CA . GLU A 1 105 ? -33.522 -6.067 42.528 1.00 84.00 105 GLU A CA 1
ATOM 833 C C . GLU A 1 105 ? -32.959 -6.009 41.101 1.00 84.00 105 GLU A C 1
ATOM 835 O O . GLU A 1 105 ? -31.746 -6.000 40.905 1.00 84.00 105 GLU A O 1
ATOM 840 N N . LEU A 1 106 ? -33.836 -5.903 40.099 1.00 83.88 106 LEU A N 1
ATOM 841 C CA . LEU A 1 106 ? -33.457 -5.710 38.696 1.00 83.88 106 LEU A CA 1
ATOM 842 C C . LEU A 1 106 ? -32.777 -4.358 38.452 1.00 83.88 106 LEU A C 1
ATOM 844 O O . LEU A 1 106 ? -31.819 -4.293 37.681 1.00 83.88 106 LEU A O 1
ATOM 848 N N . ARG A 1 107 ? -33.247 -3.287 39.105 1.00 86.44 107 ARG A N 1
ATOM 849 C CA . ARG A 1 107 ? -32.585 -1.974 39.054 1.00 86.44 107 ARG A CA 1
ATOM 850 C C . ARG A 1 107 ? -31.234 -2.010 39.761 1.00 86.44 107 ARG A C 1
ATOM 852 O O . ARG A 1 107 ? -30.247 -1.627 39.147 1.00 86.44 107 ARG A O 1
ATOM 859 N N . ARG A 1 108 ? -31.170 -2.586 40.968 1.00 88.94 108 ARG A N 1
ATOM 860 C CA . ARG A 1 108 ? -29.919 -2.726 41.733 1.00 88.94 108 ARG A CA 1
ATOM 861 C C . ARG A 1 108 ? -28.848 -3.486 40.951 1.00 88.94 108 ARG A C 1
ATOM 863 O O . ARG A 1 108 ? -27.709 -3.051 40.879 1.00 88.94 108 ARG A O 1
ATOM 870 N N . ARG A 1 109 ? -29.229 -4.589 40.303 1.00 89.56 109 ARG A N 1
ATOM 871 C CA . ARG A 1 109 ? -28.312 -5.384 39.480 1.00 89.56 109 ARG A CA 1
ATOM 872 C C . ARG A 1 109 ? -27.811 -4.621 38.250 1.00 89.56 109 ARG A C 1
ATOM 874 O O . ARG A 1 109 ? -26.643 -4.732 37.908 1.00 89.56 109 ARG A O 1
ATOM 881 N N . ARG A 1 110 ? -28.672 -3.835 37.594 1.00 90.94 110 ARG A N 1
ATOM 882 C CA . ARG A 1 110 ? -28.259 -2.980 36.466 1.00 90.94 110 ARG A CA 1
ATOM 883 C C . ARG A 1 110 ? -27.305 -1.875 36.906 1.00 90.94 110 ARG A C 1
ATOM 885 O O . ARG A 1 110 ? -26.364 -1.589 36.180 1.00 90.94 110 ARG A O 1
ATOM 892 N N . GLU A 1 111 ? -27.543 -1.272 38.066 1.00 92.25 111 GLU A N 1
ATOM 893 C CA . GLU A 1 111 ? -26.655 -0.260 38.648 1.00 92.25 111 GLU A CA 1
ATOM 894 C C . GLU A 1 111 ? -25.295 -0.863 39.033 1.00 92.25 111 GLU A C 1
ATOM 896 O O . GLU A 1 111 ? -24.264 -0.281 38.713 1.00 92.25 111 GLU A O 1
ATOM 901 N N . GLU A 1 112 ? -25.274 -2.058 39.634 1.00 93.00 112 GLU A N 1
ATOM 902 C CA . GLU A 1 112 ? -24.042 -2.809 39.929 1.00 93.00 112 GLU A CA 1
ATOM 903 C C . GLU A 1 112 ? -23.270 -3.156 38.640 1.00 93.00 112 GLU A C 1
ATOM 905 O O . GLU A 1 112 ? -22.070 -2.898 38.551 1.00 93.00 112 GLU A O 1
ATOM 910 N N . GLU A 1 113 ? -23.952 -3.665 37.608 1.00 91.19 113 GLU A N 1
ATOM 911 C CA . GLU A 1 113 ? -23.344 -3.978 36.305 1.00 91.19 113 GLU A CA 1
ATOM 912 C C . GLU A 1 113 ? -22.803 -2.718 35.599 1.00 91.19 113 GLU A C 1
ATOM 914 O O . GLU A 1 113 ? -21.727 -2.762 34.996 1.00 91.19 113 GLU A O 1
ATOM 919 N N . GLN A 1 114 ? -23.503 -1.581 35.695 1.00 90.50 114 GLN A N 1
ATOM 920 C CA . GLN A 1 114 ? -23.035 -0.294 35.166 1.00 90.50 114 GLN A CA 1
ATOM 921 C C . GLN A 1 114 ? -21.815 0.226 35.933 1.00 90.50 114 GLN A C 1
ATOM 923 O O . GLN A 1 114 ? -20.828 0.608 35.307 1.00 90.50 114 GLN A O 1
ATOM 928 N N . ALA A 1 115 ? -21.830 0.165 37.266 1.00 93.81 115 ALA A N 1
ATOM 929 C CA . ALA A 1 115 ? -20.705 0.585 38.097 1.00 93.81 115 ALA A CA 1
ATOM 930 C C . ALA A 1 115 ? -19.453 -0.280 37.858 1.00 93.81 115 ALA A C 1
ATOM 932 O O . ALA A 1 115 ? -18.334 0.234 37.791 1.00 93.81 115 ALA A O 1
ATOM 933 N N . GLU A 1 116 ? -19.615 -1.593 37.676 1.00 93.88 116 GLU A N 1
ATOM 934 C CA . GLU A 1 116 ? -18.508 -2.479 37.303 1.00 93.88 116 GLU A CA 1
ATOM 935 C C . GLU A 1 116 ? -17.976 -2.192 35.895 1.00 93.88 116 GLU A C 1
ATOM 937 O O . GLU A 1 116 ? -16.761 -2.228 35.678 1.00 93.88 116 GLU A O 1
ATOM 942 N N . ALA A 1 117 ? -18.859 -1.898 34.936 1.00 92.75 117 ALA A N 1
ATOM 943 C CA . ALA A 1 117 ? -18.463 -1.526 33.582 1.00 92.75 117 ALA A CA 1
ATOM 944 C C . ALA A 1 117 ? -17.687 -0.200 33.563 1.00 92.75 117 ALA A C 1
ATOM 946 O O . ALA A 1 117 ? -16.669 -0.099 32.877 1.00 92.75 117 ALA A O 1
ATOM 947 N N . GLU A 1 118 ? -18.112 0.788 34.353 1.00 93.00 118 GLU A N 1
ATOM 948 C CA . GLU A 1 118 ? -17.415 2.068 34.507 1.00 93.00 118 GLU A CA 1
ATOM 949 C C . GLU A 1 118 ? -16.042 1.893 35.161 1.00 93.00 118 GLU A C 1
ATOM 951 O O . GLU A 1 118 ? -15.053 2.407 34.635 1.00 93.00 118 GLU A O 1
ATOM 956 N N . ARG A 1 119 ? -15.938 1.087 36.229 1.00 93.50 119 ARG A N 1
ATOM 957 C CA . ARG A 1 119 ? -14.644 0.761 36.853 1.00 93.50 119 ARG A CA 1
ATOM 958 C C . ARG A 1 119 ? -13.693 0.061 35.887 1.00 93.50 119 ARG A C 1
ATOM 960 O O . ARG A 1 119 ? -12.527 0.438 35.796 1.00 93.50 119 ARG A O 1
ATOM 967 N N . LYS A 1 120 ? -14.180 -0.924 35.127 1.00 93.50 120 LYS A N 1
ATOM 968 C CA . LYS A 1 120 ? -13.371 -1.608 34.104 1.00 93.50 120 LYS A CA 1
ATOM 969 C C . LYS A 1 120 ? -12.956 -0.658 32.981 1.00 93.50 120 LYS A C 1
ATOM 971 O O . LYS A 1 120 ? -11.832 -0.750 32.496 1.00 93.50 120 LYS A O 1
ATOM 976 N N . ALA A 1 121 ? -13.826 0.268 32.579 1.00 92.31 121 ALA A N 1
ATOM 977 C CA . ALA A 1 121 ? -13.502 1.276 31.575 1.00 92.31 121 ALA A CA 1
ATOM 978 C C . ALA A 1 121 ? -12.447 2.276 32.077 1.00 92.31 121 ALA A C 1
ATOM 980 O O . ALA A 1 121 ? -11.568 2.668 31.311 1.00 92.31 121 ALA A O 1
ATOM 981 N N . GLU A 1 122 ? -12.495 2.676 33.349 1.00 92.12 122 GLU A N 1
ATOM 982 C CA . GLU A 1 122 ? -11.473 3.525 33.968 1.00 92.12 122 GLU A CA 1
ATOM 983 C C . GLU A 1 122 ? -10.126 2.796 34.085 1.00 92.12 122 GLU A C 1
ATOM 985 O O . GLU A 1 122 ? -9.091 3.346 33.705 1.00 92.12 122 GLU A O 1
ATOM 990 N N . GLU A 1 123 ? -10.130 1.537 34.531 1.00 91.12 123 GLU A N 1
ATOM 991 C CA . GLU A 1 123 ? -8.927 0.703 34.590 1.00 91.12 123 GLU A CA 1
ATOM 992 C C . GLU A 1 123 ? -8.317 0.495 33.196 1.00 91.12 123 GLU A C 1
ATOM 994 O O . GLU A 1 123 ? -7.104 0.633 33.036 1.00 91.12 123 GLU A O 1
ATOM 999 N N . ALA A 1 124 ? -9.141 0.264 32.169 1.00 90.19 124 ALA A N 1
ATOM 1000 C CA . ALA A 1 124 ? -8.690 0.162 30.782 1.00 90.19 124 ALA A CA 1
ATOM 1001 C C . ALA A 1 124 ? -8.096 1.483 30.266 1.00 90.19 124 ALA A C 1
ATOM 1003 O O . ALA A 1 124 ? -7.030 1.470 29.655 1.00 90.19 124 ALA A O 1
ATOM 1004 N N . LYS A 1 125 ? -8.720 2.633 30.559 1.00 88.69 125 LYS A N 1
ATOM 1005 C CA . LYS A 1 125 ? -8.164 3.957 30.219 1.00 88.69 125 LYS A CA 1
ATOM 1006 C C . LYS A 1 125 ? -6.822 4.201 30.910 1.00 88.69 125 LYS A C 1
ATOM 1008 O O . LYS A 1 125 ? -5.900 4.714 30.283 1.00 88.69 125 LYS A O 1
ATOM 1013 N N . LYS A 1 126 ? -6.691 3.804 32.179 1.00 87.94 126 LYS A N 1
ATOM 1014 C CA . LYS A 1 126 ? -5.444 3.915 32.950 1.00 87.94 126 LYS A CA 1
ATOM 1015 C C . LYS A 1 126 ? -4.354 2.969 32.441 1.00 87.94 126 LYS A C 1
ATOM 1017 O O . LYS A 1 126 ? -3.177 3.299 32.526 1.00 87.94 126 LYS A O 1
ATOM 1022 N N . GLN A 1 127 ? -4.713 1.791 31.934 1.00 84.69 127 GLN A N 1
ATOM 1023 C CA . GLN A 1 127 ? -3.759 0.897 31.274 1.00 84.69 127 GLN A CA 1
ATOM 1024 C C . GLN A 1 127 ? -3.308 1.477 29.931 1.00 84.69 127 GLN A C 1
ATOM 1026 O O . GLN A 1 127 ? -2.108 1.571 29.699 1.00 84.69 127 GLN A O 1
ATOM 1031 N N . GLN A 1 128 ? -4.242 1.962 29.108 1.00 80.56 128 GLN A N 1
ATOM 1032 C CA . GLN A 1 128 ? -3.939 2.600 27.822 1.00 80.56 128 GLN A CA 1
ATOM 1033 C C . GLN A 1 128 ? -3.059 3.845 27.970 1.00 80.56 128 GLN A C 1
ATOM 1035 O O . GLN A 1 128 ? -2.165 4.060 27.160 1.00 80.56 128 GLN A O 1
ATOM 1040 N N . SER A 1 129 ? -3.263 4.662 29.009 1.00 80.44 129 SER A N 1
ATOM 1041 C CA . SER A 1 129 ? -2.410 5.831 29.246 1.00 80.44 129 SER A CA 1
ATOM 1042 C C . SER A 1 129 ? -0.989 5.456 29.673 1.00 80.44 129 SER A C 1
ATOM 1044 O O . SER A 1 129 ? -0.057 6.205 29.394 1.00 80.44 129 SER A O 1
ATOM 1046 N N . ARG A 1 130 ? -0.805 4.303 30.334 1.00 79.38 130 ARG A N 1
ATOM 1047 C CA . ARG A 1 130 ? 0.525 3.780 30.685 1.00 79.38 130 ARG A CA 1
ATOM 1048 C C . ARG A 1 130 ? 1.247 3.233 29.456 1.00 79.38 130 ARG A C 1
ATOM 1050 O O . ARG A 1 130 ? 2.407 3.568 29.263 1.00 79.38 130 ARG A O 1
ATOM 1057 N N . THR A 1 131 ? 0.558 2.465 28.612 1.00 70.31 131 THR A N 1
ATOM 1058 C CA . THR A 1 131 ? 1.154 1.890 27.395 1.00 70.31 131 THR A CA 1
ATOM 1059 C C . THR A 1 131 ? 1.441 2.949 26.333 1.00 70.31 131 THR A C 1
ATOM 1061 O O . THR A 1 131 ? 2.481 2.896 25.691 1.00 70.31 131 THR A O 1
ATOM 1064 N N . ALA A 1 132 ? 0.580 3.963 26.189 1.00 72.31 132 ALA A N 1
ATOM 1065 C CA . ALA A 1 132 ? 0.798 5.054 25.236 1.00 72.31 132 ALA A CA 1
ATOM 1066 C C . ALA A 1 132 ? 2.099 5.830 25.510 1.00 72.31 132 ALA A C 1
ATOM 1068 O O . ALA A 1 132 ? 2.793 6.214 24.575 1.00 72.31 132 ALA A O 1
ATOM 1069 N N . ALA A 1 133 ? 2.463 6.023 26.783 1.00 72.31 133 ALA A N 1
ATOM 1070 C CA . ALA A 1 133 ? 3.704 6.704 27.152 1.00 72.31 133 ALA A CA 1
ATOM 1071 C C . ALA A 1 133 ? 4.962 5.883 26.804 1.00 72.31 133 ALA A C 1
ATOM 1073 O O . ALA A 1 133 ? 5.981 6.456 26.422 1.00 72.31 133 ALA A O 1
ATOM 1074 N N . GLU A 1 134 ? 4.893 4.555 26.922 1.00 68.81 134 GLU A N 1
ATOM 1075 C CA . GLU A 1 134 ? 5.989 3.645 26.566 1.00 68.81 134 GLU A CA 1
ATOM 1076 C C . GLU A 1 134 ? 6.162 3.568 25.042 1.00 68.81 134 GLU A C 1
ATOM 1078 O O . GLU A 1 134 ? 7.268 3.768 24.548 1.00 68.81 134 GLU A O 1
ATOM 1083 N N . GLU A 1 135 ? 5.072 3.403 24.288 1.00 71.31 135 GLU A N 1
ATOM 1084 C CA . GLU A 1 135 ? 5.093 3.362 22.818 1.00 71.31 135 GLU A CA 1
ATOM 1085 C C . GLU A 1 135 ? 5.577 4.686 22.196 1.00 71.31 135 GLU A C 1
ATOM 1087 O O . GLU A 1 135 ? 6.336 4.688 21.223 1.00 71.31 135 GLU A O 1
ATOM 1092 N N . GLU A 1 136 ? 5.172 5.836 22.749 1.00 75.62 136 GLU A N 1
ATOM 1093 C CA . GLU A 1 136 ? 5.663 7.147 22.306 1.00 75.62 136 GLU A CA 1
ATOM 1094 C C . GLU A 1 136 ? 7.156 7.334 22.604 1.00 75.62 136 GLU A C 1
ATOM 1096 O O . GLU A 1 136 ? 7.889 7.876 21.769 1.00 75.62 136 GLU A O 1
ATOM 1101 N N . TYR A 1 137 ? 7.627 6.863 23.762 1.00 75.81 137 TYR A N 1
ATOM 1102 C CA . TYR A 1 137 ? 9.044 6.896 24.115 1.00 75.81 137 TYR A CA 1
ATOM 1103 C C . TYR A 1 137 ? 9.872 5.986 23.206 1.00 75.81 137 TYR A C 1
ATOM 1105 O O . TYR A 1 137 ? 10.875 6.431 22.647 1.00 75.81 137 TYR A O 1
ATOM 1113 N N . GLU A 1 138 ? 9.425 4.750 22.983 1.00 78.38 138 GLU A N 1
ATOM 1114 C CA . GLU A 1 138 ? 10.044 3.825 22.034 1.00 78.38 138 GLU A CA 1
ATOM 1115 C C . GLU A 1 138 ? 10.113 4.445 20.644 1.00 78.38 138 GLU A C 1
ATOM 1117 O O . GLU A 1 138 ? 11.171 4.430 20.024 1.00 78.38 138 GLU A O 1
ATOM 1122 N N . ARG A 1 139 ? 9.039 5.092 20.179 1.00 78.88 139 ARG A N 1
ATOM 1123 C CA . ARG A 1 139 ? 9.031 5.778 18.885 1.00 78.88 139 ARG A CA 1
ATOM 1124 C C . ARG A 1 139 ? 10.058 6.902 18.804 1.00 78.88 139 ARG A C 1
ATOM 1126 O O . ARG A 1 139 ? 10.647 7.068 17.745 1.00 78.88 139 ARG A O 1
ATOM 1133 N N . MET A 1 140 ? 10.272 7.671 19.872 1.00 71.38 140 MET A N 1
ATOM 1134 C CA . MET A 1 140 ? 11.302 8.718 19.897 1.00 71.38 140 MET A CA 1
ATOM 1135 C C . MET A 1 140 ? 12.719 8.137 19.932 1.00 71.38 140 MET A C 1
ATOM 1137 O O . MET A 1 140 ? 13.603 8.656 19.256 1.00 71.38 140 MET A O 1
ATOM 1141 N N . VAL A 1 141 ? 12.936 7.062 20.695 1.00 74.06 141 VAL A N 1
ATOM 1142 C CA . VAL A 1 141 ? 14.243 6.395 20.818 1.00 74.06 141 VAL A CA 1
ATOM 1143 C C . VAL A 1 141 ? 14.614 5.634 19.543 1.00 74.06 141 VAL A C 1
ATOM 1145 O O . VAL A 1 141 ? 15.784 5.598 19.170 1.00 74.06 141 VAL A O 1
ATOM 1148 N N . LEU A 1 142 ? 13.631 5.067 18.840 1.00 73.00 142 LEU A N 1
ATOM 1149 C CA . LEU A 1 142 ? 13.834 4.312 17.602 1.00 73.00 142 LEU A CA 1
ATOM 1150 C C . LEU A 1 142 ? 14.061 5.205 16.371 1.00 73.00 142 LEU A C 1
ATOM 1152 O O . LEU A 1 142 ? 14.300 4.683 15.281 1.00 73.00 142 LEU A O 1
ATOM 1156 N N . ILE A 1 143 ? 13.996 6.535 16.512 1.00 78.69 143 ILE A N 1
ATOM 1157 C CA . ILE A 1 143 ? 14.446 7.451 15.460 1.00 78.69 143 ILE A CA 1
ATOM 1158 C C . ILE A 1 143 ? 15.969 7.334 15.395 1.00 78.69 143 ILE A C 1
ATOM 1160 O O . ILE A 1 143 ? 16.706 7.988 16.134 1.00 78.69 143 ILE A O 1
ATOM 1164 N N . SER A 1 144 ? 16.439 6.463 14.505 1.00 70.12 144 SER A N 1
ATOM 1165 C CA . SER A 1 144 ? 17.850 6.328 14.170 1.00 70.12 144 SER A CA 1
ATOM 1166 C C . SER A 1 144 ? 18.406 7.694 13.776 1.00 70.12 144 SER A C 1
ATOM 1168 O O . SER A 1 144 ? 17.882 8.354 12.876 1.00 70.12 144 SER A O 1
ATOM 1170 N N . ASN A 1 145 ? 19.463 8.130 14.460 1.00 72.56 145 ASN A N 1
ATOM 1171 C CA . ASN A 1 145 ? 20.147 9.371 14.136 1.00 72.56 145 ASN A CA 1
ATOM 1172 C C . ASN A 1 145 ? 20.904 9.202 12.811 1.00 72.56 145 ASN A C 1
ATOM 1174 O O . ASN A 1 145 ? 22.043 8.746 12.800 1.00 72.56 145 ASN A O 1
ATOM 1178 N N . THR A 1 146 ? 20.273 9.614 11.715 1.00 67.69 146 THR A N 1
ATOM 1179 C CA . THR A 1 146 ? 20.802 9.590 10.341 1.00 67.69 146 THR A CA 1
ATOM 1180 C C . THR A 1 146 ? 22.054 10.451 10.140 1.00 67.69 146 THR A C 1
ATOM 1182 O O . THR A 1 146 ? 22.710 10.367 9.110 1.00 67.69 146 THR A O 1
ATOM 1185 N N . ASN A 1 147 ? 22.452 11.271 11.123 1.00 68.12 147 ASN A N 1
ATOM 1186 C CA . ASN A 1 147 ? 23.747 11.963 11.070 1.00 68.12 147 ASN A CA 1
ATOM 1187 C C . ASN A 1 147 ? 24.930 11.039 11.429 1.00 68.12 147 ASN A C 1
ATOM 1189 O O . ASN A 1 147 ? 26.079 11.461 11.329 1.00 68.12 147 ASN A O 1
ATOM 1193 N N . ARG A 1 148 ? 24.663 9.807 11.885 1.00 60.38 148 ARG A N 1
ATOM 1194 C CA . ARG A 1 148 ? 25.642 8.747 12.182 1.00 60.38 148 ARG A CA 1
ATOM 1195 C C . ARG A 1 148 ? 25.418 7.521 11.288 1.00 60.38 148 ARG A C 1
ATOM 1197 O O . ARG A 1 148 ? 25.490 6.389 11.752 1.00 60.38 148 ARG A O 1
ATOM 1204 N N . ASP A 1 149 ? 25.103 7.730 10.018 1.00 61.69 149 ASP A N 1
ATOM 1205 C CA . ASP A 1 149 ? 25.015 6.610 9.087 1.00 61.69 149 ASP A CA 1
ATOM 1206 C C . ASP A 1 149 ? 26.424 6.076 8.775 1.00 61.69 149 ASP A C 1
ATOM 1208 O O . ASP A 1 149 ? 27.232 6.768 8.156 1.00 61.69 149 ASP A O 1
ATOM 1212 N N . ASP A 1 150 ? 26.689 4.807 9.106 1.00 63.03 150 ASP A N 1
ATOM 1213 C CA . ASP A 1 150 ? 27.880 4.035 8.689 1.00 63.03 150 ASP A CA 1
ATOM 1214 C C . ASP A 1 150 ? 27.880 3.727 7.169 1.00 63.03 150 ASP A C 1
ATOM 1216 O O . ASP A 1 150 ? 28.545 2.816 6.684 1.00 63.03 150 ASP A O 1
ATOM 1220 N N . SER A 1 151 ? 27.110 4.492 6.390 1.00 64.88 151 SER A N 1
ATOM 1221 C CA . SER A 1 151 ? 26.993 4.382 4.930 1.00 64.88 151 SER A CA 1
ATOM 1222 C C . SER A 1 151 ? 28.183 5.007 4.195 1.00 64.88 151 SER A C 1
ATOM 1224 O O . SER A 1 151 ? 28.217 5.029 2.963 1.00 64.88 151 SER A O 1
ATOM 1226 N N . ILE A 1 152 ? 29.150 5.557 4.931 1.00 69.38 152 ILE A N 1
ATOM 1227 C CA . ILE A 1 152 ? 30.382 6.089 4.361 1.00 69.38 152 ILE A CA 1
ATOM 1228 C C . ILE A 1 152 ? 31.289 4.897 4.054 1.00 69.38 152 ILE A C 1
ATOM 1230 O O . ILE A 1 152 ? 31.903 4.304 4.935 1.00 69.38 152 ILE A O 1
ATOM 1234 N N . ILE A 1 153 ? 31.347 4.547 2.774 1.00 69.75 153 ILE A N 1
ATOM 1235 C CA . ILE A 1 153 ? 32.245 3.537 2.218 1.00 69.75 153 ILE A CA 1
ATOM 1236 C C . ILE A 1 153 ? 33.680 4.085 2.325 1.00 69.75 153 ILE A C 1
ATOM 1238 O O . ILE A 1 153 ? 34.143 4.829 1.457 1.00 69.75 153 ILE A O 1
ATOM 1242 N N . GLU A 1 154 ? 34.377 3.779 3.423 1.00 70.94 154 GLU A N 1
ATOM 1243 C CA . GLU A 1 154 ? 35.780 4.155 3.636 1.00 70.94 154 GLU A CA 1
ATOM 1244 C C . GLU A 1 154 ? 36.719 3.283 2.790 1.00 70.94 154 GLU A C 1
ATOM 1246 O O . GLU A 1 154 ? 37.395 2.385 3.289 1.00 70.94 154 GLU A O 1
ATOM 1251 N N . ALA A 1 155 ? 36.797 3.561 1.491 1.00 79.75 155 ALA A N 1
ATOM 1252 C CA . ALA A 1 155 ? 37.785 2.938 0.620 1.00 79.75 155 ALA A CA 1
ATOM 1253 C C . ALA A 1 155 ? 39.059 3.791 0.549 1.00 79.75 155 ALA A C 1
ATOM 1255 O O . ALA A 1 155 ? 39.038 4.946 0.119 1.00 79.75 155 ALA A O 1
ATOM 1256 N N . ARG A 1 156 ? 40.199 3.221 0.956 1.00 79.25 156 ARG A N 1
ATOM 1257 C CA . ARG A 1 156 ? 41.511 3.902 0.891 1.00 79.25 156 ARG A CA 1
ATOM 1258 C C . ARG A 1 156 ? 42.219 3.729 -0.452 1.00 79.25 156 ARG A C 1
ATOM 1260 O O . ARG A 1 156 ? 43.188 4.433 -0.728 1.00 79.25 156 ARG A O 1
ATOM 1267 N N . THR A 1 157 ? 41.753 2.799 -1.280 1.00 86.44 157 THR A N 1
ATOM 1268 C CA . THR A 1 157 ? 42.299 2.501 -2.607 1.00 86.44 157 THR A CA 1
ATOM 1269 C C . THR A 1 157 ? 41.177 2.386 -3.636 1.00 86.44 157 THR A C 1
ATOM 1271 O O . THR A 1 157 ? 40.024 2.115 -3.302 1.00 86.44 157 THR A O 1
ATOM 1274 N N . LEU A 1 158 ? 41.518 2.613 -4.908 1.00 83.75 158 LEU A N 1
ATOM 1275 C CA . LEU A 1 158 ? 40.555 2.617 -6.014 1.00 83.75 158 LEU A CA 1
ATOM 1276 C C . LEU A 1 158 ? 39.894 1.236 -6.186 1.00 83.75 158 LEU A C 1
ATOM 1278 O O . LEU A 1 158 ? 38.679 1.154 -6.341 1.00 83.75 158 LEU A O 1
ATOM 1282 N N . ASP A 1 159 ? 40.670 0.156 -6.064 1.00 84.44 159 ASP A N 1
ATOM 1283 C CA . ASP A 1 159 ? 40.160 -1.218 -6.167 1.00 84.44 159 ASP A CA 1
ATOM 1284 C C . ASP A 1 159 ? 39.184 -1.582 -5.036 1.00 84.44 159 ASP A C 1
ATOM 1286 O O . ASP A 1 159 ? 38.198 -2.281 -5.269 1.00 84.44 159 ASP A O 1
ATOM 1290 N N . ASP A 1 160 ? 39.419 -1.071 -3.824 1.00 85.31 160 ASP A N 1
ATOM 1291 C CA . ASP A 1 160 ? 38.547 -1.286 -2.662 1.00 85.31 160 ASP A CA 1
ATOM 1292 C C . ASP A 1 160 ? 37.218 -0.525 -2.815 1.00 85.31 160 ASP A C 1
ATOM 1294 O O . ASP A 1 160 ? 36.144 -1.061 -2.543 1.00 85.31 160 ASP A O 1
ATOM 1298 N N . ALA A 1 161 ? 37.266 0.686 -3.384 1.00 85.25 161 ALA A N 1
ATOM 1299 C CA . ALA A 1 161 ? 36.066 1.450 -3.721 1.00 85.25 161 ALA A CA 1
ATOM 1300 C C . ALA A 1 161 ? 35.218 0.720 -4.771 1.00 85.25 161 ALA A C 1
ATOM 1302 O O . ALA A 1 161 ? 34.000 0.624 -4.626 1.00 85.25 161 ALA A O 1
ATOM 1303 N N . ILE A 1 162 ? 35.857 0.159 -5.806 1.00 84.38 162 ILE A N 1
ATOM 1304 C CA . ILE A 1 162 ? 35.164 -0.632 -6.828 1.00 84.38 162 ILE A CA 1
ATOM 1305 C C . ILE A 1 162 ? 34.514 -1.861 -6.189 1.00 84.38 162 ILE A C 1
ATOM 1307 O O . ILE A 1 162 ? 33.332 -2.087 -6.420 1.00 84.38 162 ILE A O 1
ATOM 1311 N N . ALA A 1 163 ? 35.230 -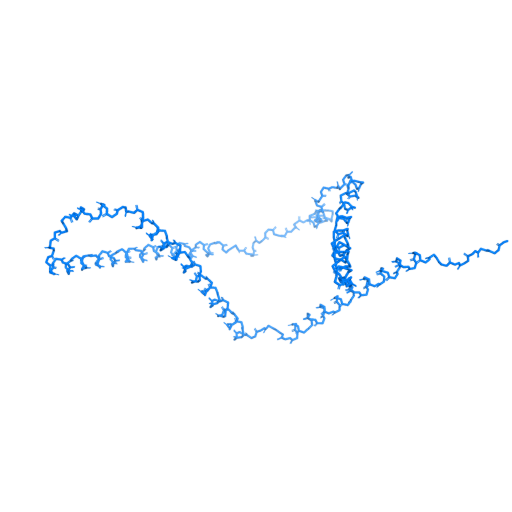2.618 -5.357 1.00 82.25 163 ALA A N 1
ATOM 1312 C CA . ALA A 1 163 ? 34.695 -3.824 -4.726 1.00 82.25 163 ALA A CA 1
ATOM 1313 C C . ALA A 1 163 ? 33.463 -3.550 -3.844 1.00 82.25 163 ALA A C 1
ATOM 1315 O O . ALA A 1 163 ? 32.490 -4.303 -3.889 1.00 82.25 163 ALA A O 1
ATOM 1316 N N . GLN A 1 164 ? 33.479 -2.458 -3.074 1.00 79.12 164 GLN A N 1
ATOM 1317 C CA . GLN A 1 164 ? 32.370 -2.090 -2.189 1.00 79.12 164 GLN A CA 1
ATOM 1318 C C . GLN A 1 164 ? 31.185 -1.456 -2.946 1.00 79.12 164 GLN A C 1
ATOM 1320 O O . GLN A 1 164 ? 30.041 -1.599 -2.521 1.00 79.12 164 GLN A O 1
ATOM 1325 N N . MET A 1 165 ? 31.430 -0.801 -4.090 1.00 78.12 165 MET A N 1
ATOM 1326 C CA . MET A 1 165 ? 30.378 -0.248 -4.958 1.00 78.12 165 MET A CA 1
ATOM 1327 C C . MET A 1 165 ? 29.789 -1.267 -5.941 1.00 78.12 165 MET A C 1
ATOM 1329 O O . MET A 1 165 ? 28.677 -1.069 -6.440 1.00 78.12 165 MET A O 1
ATOM 1333 N N . THR A 1 166 ? 30.504 -2.350 -6.256 1.00 78.50 166 THR A N 1
ATOM 1334 C CA . THR A 1 166 ? 29.975 -3.404 -7.121 1.00 78.50 166 THR A CA 1
ATOM 1335 C C . THR A 1 166 ? 28.902 -4.190 -6.381 1.00 78.50 166 THR A C 1
ATOM 1337 O O . THR A 1 166 ? 29.190 -5.099 -5.606 1.00 78.50 166 THR A O 1
ATOM 1340 N N . VAL A 1 167 ? 27.637 -3.878 -6.667 1.00 67.75 167 VAL A N 1
ATOM 1341 C CA . VAL A 1 167 ? 26.522 -4.791 -6.411 1.00 67.75 167 VAL A CA 1
ATOM 1342 C C . VAL A 1 167 ? 26.731 -5.980 -7.340 1.00 67.75 167 VAL A C 1
ATOM 1344 O O . VAL A 1 167 ? 26.317 -5.963 -8.496 1.00 67.75 167 VAL A O 1
ATOM 1347 N N . VAL A 1 168 ? 27.470 -6.987 -6.875 1.00 66.56 168 VAL A N 1
ATOM 1348 C CA . VAL A 1 168 ? 27.573 -8.261 -7.583 1.00 66.56 168 VAL A CA 1
ATOM 1349 C C . VAL A 1 168 ? 26.142 -8.750 -7.776 1.00 66.56 168 VAL A C 1
ATOM 1351 O O . VAL A 1 168 ? 25.417 -8.932 -6.795 1.00 66.56 168 VAL A O 1
ATOM 1354 N N . ASP A 1 169 ? 25.725 -8.927 -9.031 1.00 63.84 169 ASP A N 1
ATOM 1355 C CA . ASP A 1 169 ? 24.506 -9.647 -9.387 1.00 63.84 169 ASP A CA 1
ATOM 1356 C C . ASP A 1 169 ? 24.650 -11.075 -8.845 1.00 63.84 169 ASP A C 1
ATOM 1358 O O . ASP A 1 169 ? 25.092 -11.997 -9.527 1.00 63.84 169 ASP A O 1
ATOM 1362 N N . ASN A 1 170 ? 24.315 -11.255 -7.568 1.00 62.00 170 ASN A N 1
ATOM 1363 C CA . ASN A 1 170 ? 24.402 -12.507 -6.822 1.00 62.00 170 ASN A CA 1
ATOM 1364 C C . ASN A 1 170 ? 23.277 -13.472 -7.229 1.00 62.00 170 ASN A C 1
ATOM 1366 O O . ASN A 1 170 ? 22.773 -14.247 -6.415 1.00 62.00 170 ASN A O 1
ATOM 1370 N N . LEU A 1 171 ? 22.853 -13.431 -8.493 1.00 67.88 171 LEU A N 1
ATOM 1371 C CA . LEU A 1 171 ? 22.056 -14.503 -9.049 1.00 67.88 171 LEU A CA 1
ATOM 1372 C C . LEU A 1 171 ? 23.024 -15.636 -9.406 1.00 67.88 171 LEU A C 1
ATOM 1374 O O . LEU A 1 171 ? 24.022 -15.386 -10.087 1.00 67.88 171 LEU A O 1
ATOM 1378 N N . PRO A 1 172 ? 22.772 -16.879 -8.952 1.00 75.75 172 PRO A N 1
ATOM 1379 C CA . PRO A 1 172 ? 23.639 -17.997 -9.281 1.00 75.75 172 PRO A CA 1
ATOM 1380 C C . PRO A 1 172 ? 23.836 -18.041 -10.801 1.00 75.75 172 PRO A C 1
ATOM 1382 O O . PRO A 1 172 ? 22.832 -17.999 -11.521 1.00 75.75 172 PRO A O 1
ATOM 1385 N N . PRO A 1 173 ? 25.082 -18.121 -11.309 1.00 69.94 173 PRO A N 1
ATOM 1386 C CA . PRO A 1 173 ? 25.311 -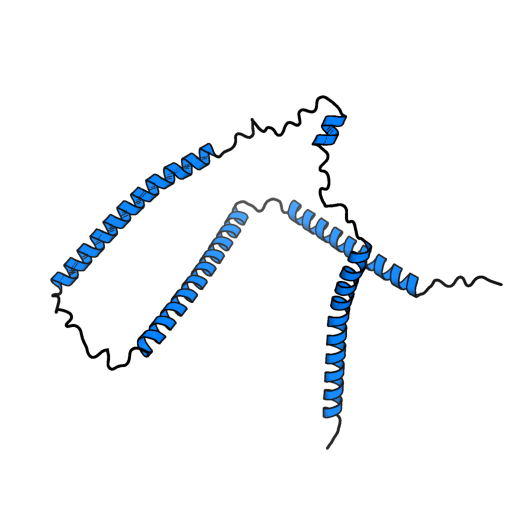18.197 -12.743 1.00 69.94 173 PRO A CA 1
ATOM 1387 C C . PRO A 1 173 ? 24.513 -19.379 -13.292 1.00 69.94 173 PRO A C 1
ATOM 1389 O O . PRO A 1 173 ? 24.663 -20.508 -12.820 1.00 69.94 173 PRO A O 1
ATOM 1392 N N . ASP A 1 174 ? 23.609 -19.100 -14.230 1.00 72.38 174 ASP A N 1
ATOM 1393 C CA . ASP A 1 174 ? 22.691 -20.080 -14.805 1.00 72.38 174 ASP A CA 1
ATOM 1394 C C . ASP A 1 174 ? 23.490 -21.170 -15.531 1.00 72.38 174 ASP A C 1
ATOM 1396 O O . ASP A 1 174 ? 24.022 -20.964 -16.622 1.00 72.38 174 ASP A O 1
ATOM 1400 N N . ARG A 1 175 ? 23.612 -22.334 -14.887 1.00 79.38 175 ARG A N 1
ATOM 1401 C CA . ARG A 1 175 ? 24.462 -23.439 -15.351 1.00 79.38 175 ARG A CA 1
ATOM 1402 C C . ARG A 1 175 ? 23.845 -24.262 -16.488 1.00 79.38 175 ARG A C 1
ATOM 1404 O O . ARG A 1 175 ? 24.552 -25.104 -17.028 1.00 79.38 175 ARG A O 1
ATOM 1411 N N . HIS A 1 176 ? 22.560 -24.079 -16.820 1.00 74.75 176 HIS A N 1
ATOM 1412 C CA . HIS A 1 176 ? 21.846 -24.961 -17.761 1.00 74.75 176 HIS A CA 1
ATOM 1413 C C . HIS A 1 176 ? 20.868 -24.194 -18.672 1.00 74.75 176 HIS A C 1
ATOM 1415 O O . HIS A 1 176 ? 19.642 -24.396 -18.598 1.00 74.75 176 HIS A O 1
ATOM 1421 N N . PRO A 1 177 ? 21.377 -23.341 -19.577 1.00 75.69 177 PRO A N 1
ATOM 1422 C CA . PRO A 1 177 ? 20.546 -22.604 -20.530 1.00 75.69 177 PRO A CA 1
ATOM 1423 C C . PRO A 1 177 ? 19.693 -23.533 -21.417 1.00 75.69 177 PRO A C 1
ATOM 1425 O O . PRO A 1 177 ? 18.569 -23.192 -21.797 1.00 75.69 177 PRO A O 1
ATOM 1428 N N . GLU A 1 178 ? 20.163 -24.751 -21.693 1.00 75.81 178 GLU A N 1
ATOM 1429 C CA . GLU A 1 178 ? 19.459 -25.760 -22.487 1.00 75.81 178 GLU A CA 1
ATOM 1430 C C . GLU A 1 178 ? 18.185 -26.303 -21.818 1.00 75.81 178 GLU A C 1
ATOM 1432 O O . GLU A 1 178 ? 17.244 -26.707 -22.508 1.00 75.81 178 GLU A O 1
ATOM 1437 N N . ARG A 1 179 ? 18.102 -26.283 -20.480 1.00 69.00 179 ARG A N 1
ATOM 1438 C CA . ARG A 1 179 ? 16.898 -26.721 -19.750 1.00 69.00 179 ARG A CA 1
ATOM 1439 C C . ARG A 1 179 ? 15.822 -25.642 -19.717 1.00 69.00 179 ARG A C 1
ATOM 1441 O O . ARG A 1 179 ? 14.636 -25.973 -19.793 1.00 69.00 179 ARG A O 1
ATOM 1448 N N . ARG A 1 180 ? 16.216 -24.364 -19.700 1.00 73.75 180 ARG A N 1
ATOM 1449 C CA . ARG A 1 180 ? 15.277 -23.238 -19.804 1.00 73.75 180 ARG A CA 1
ATOM 1450 C C . ARG A 1 180 ? 14.525 -23.258 -21.119 1.00 73.75 180 ARG A C 1
ATOM 1452 O O . ARG A 1 180 ? 13.316 -23.092 -21.104 1.00 73.75 180 ARG A O 1
ATOM 1459 N N . LEU A 1 181 ? 15.191 -23.552 -22.234 1.00 74.06 181 LEU A N 1
ATOM 1460 C CA . LEU A 1 181 ? 14.527 -23.589 -23.540 1.00 74.06 181 LEU A CA 1
ATOM 1461 C C . LEU A 1 181 ? 13.353 -24.573 -23.571 1.00 74.06 181 LEU A C 1
ATOM 1463 O O . LEU A 1 181 ? 12.307 -24.234 -24.111 1.00 74.06 181 LEU A O 1
ATOM 1467 N N . LYS A 1 182 ? 13.471 -25.748 -22.939 1.00 73.19 182 LYS A N 1
ATOM 1468 C CA . LYS A 1 182 ? 12.362 -26.713 -22.857 1.00 73.19 182 LYS A CA 1
ATOM 1469 C C . LYS A 1 182 ? 11.219 -26.225 -21.968 1.00 73.19 182 LYS A C 1
ATOM 1471 O O . LYS A 1 182 ? 10.065 -26.398 -22.349 1.00 73.19 182 LYS A O 1
ATOM 1476 N N . ALA A 1 183 ? 11.518 -25.621 -20.817 1.00 74.31 183 ALA A N 1
ATOM 1477 C CA . ALA A 1 183 ? 10.500 -25.073 -19.918 1.00 74.31 183 ALA A CA 1
ATOM 1478 C C . ALA A 1 183 ? 9.775 -23.875 -20.553 1.00 74.31 183 ALA A C 1
ATOM 1480 O O . ALA A 1 183 ? 8.550 -23.871 -20.629 1.00 74.31 183 ALA A O 1
ATOM 1481 N N . SER A 1 184 ? 10.522 -22.917 -21.105 1.00 75.12 184 SER A N 1
ATOM 1482 C CA . SER A 1 184 ? 9.979 -21.767 -21.828 1.00 75.12 184 SER A CA 1
ATOM 1483 C C . SER A 1 184 ? 9.160 -22.206 -23.040 1.00 75.12 184 SER A C 1
ATOM 1485 O O . SER A 1 184 ? 8.053 -21.722 -23.235 1.00 75.12 184 SER A O 1
ATOM 1487 N N . PHE A 1 185 ? 9.657 -23.164 -23.829 1.00 78.38 185 PHE A N 1
ATOM 1488 C CA . PHE A 1 185 ? 8.933 -23.694 -24.984 1.00 78.38 185 PHE A CA 1
ATOM 1489 C C . PHE A 1 185 ? 7.661 -24.438 -24.573 1.00 78.38 185 PHE A C 1
ATOM 1491 O O . PHE A 1 185 ? 6.638 -24.273 -25.223 1.00 78.38 185 PHE A O 1
ATOM 1498 N N . LYS A 1 186 ? 7.681 -25.203 -23.473 1.00 76.62 186 LYS A N 1
ATOM 1499 C CA . LYS A 1 186 ? 6.483 -25.851 -22.919 1.00 76.62 186 LYS A CA 1
ATOM 1500 C C . LYS A 1 186 ? 5.431 -24.810 -22.531 1.00 76.62 186 LYS A C 1
ATOM 1502 O O . LYS A 1 186 ? 4.289 -24.972 -22.932 1.00 76.62 186 LYS A O 1
ATOM 1507 N N . VAL A 1 187 ? 5.823 -23.755 -21.811 1.00 77.50 187 VAL A N 1
ATOM 1508 C CA . VAL A 1 187 ? 4.924 -22.667 -21.384 1.00 77.50 187 VAL A CA 1
ATOM 1509 C C . VAL A 1 187 ? 4.353 -21.910 -22.583 1.00 77.50 187 VAL A C 1
ATOM 1511 O O . VAL A 1 187 ? 3.152 -21.658 -22.632 1.00 77.50 187 VAL A O 1
ATOM 1514 N N . ILE A 1 188 ? 5.190 -21.596 -23.575 1.00 76.81 188 ILE A N 1
ATOM 1515 C CA . ILE A 1 188 ? 4.765 -20.934 -24.816 1.00 76.81 188 ILE A CA 1
ATOM 1516 C C . ILE A 1 188 ? 3.787 -21.827 -25.584 1.00 76.81 188 ILE A C 1
ATOM 1518 O O . ILE A 1 188 ? 2.714 -21.372 -25.963 1.00 76.81 188 ILE A O 1
ATOM 1522 N N . LEU A 1 189 ? 4.101 -23.116 -25.749 1.00 70.06 189 LEU A N 1
ATOM 1523 C CA . LEU A 1 189 ? 3.206 -24.058 -26.415 1.00 70.06 189 LEU A CA 1
ATOM 1524 C C . LEU A 1 189 ? 1.871 -24.206 -25.685 1.00 70.06 189 LEU A C 1
ATOM 1526 O O . LEU A 1 189 ? 0.840 -24.243 -26.342 1.00 70.06 189 LEU A O 1
ATOM 1530 N N . THR A 1 190 ? 1.856 -24.292 -24.354 1.00 64.75 190 THR A N 1
ATOM 1531 C CA . THR A 1 190 ? 0.592 -24.392 -23.609 1.00 64.75 190 THR A CA 1
ATOM 1532 C C . THR A 1 190 ? -0.230 -23.113 -23.742 1.00 64.75 190 THR A C 1
ATOM 1534 O O . THR A 1 190 ? -1.403 -23.174 -24.087 1.00 64.75 190 THR A O 1
ATOM 1537 N N . PHE A 1 191 ? 0.399 -21.946 -23.581 1.00 62.69 191 PHE A N 1
ATOM 1538 C CA . PHE A 1 191 ? -0.302 -20.663 -23.606 1.00 62.69 191 PHE A CA 1
ATOM 1539 C C . PHE A 1 191 ? -0.838 -20.294 -24.996 1.00 62.69 191 PHE A C 1
ATOM 1541 O O . PHE A 1 191 ? -1.871 -19.643 -25.109 1.00 62.69 191 PHE A O 1
ATOM 1548 N N . GLU A 1 192 ? -0.157 -20.715 -26.063 1.00 62.94 192 GLU A N 1
ATOM 1549 C CA . GLU A 1 192 ? -0.545 -20.402 -27.441 1.00 62.94 192 GLU A CA 1
ATOM 1550 C C . GLU A 1 192 ? -1.522 -21.435 -28.027 1.00 62.94 192 GLU A C 1
ATOM 1552 O O . GLU A 1 192 ? -2.353 -21.094 -28.869 1.00 62.94 192 GLU A O 1
ATOM 1557 N N . MET A 1 193 ? -1.484 -22.690 -27.561 1.00 61.28 193 MET A N 1
ATOM 1558 C CA . MET A 1 193 ? -2.407 -23.735 -28.019 1.00 61.28 193 MET A CA 1
ATOM 1559 C C . MET A 1 193 ? -3.768 -23.689 -27.318 1.00 61.28 193 MET A C 1
ATOM 1561 O O . MET A 1 193 ? -4.772 -23.973 -27.969 1.00 61.28 193 MET A O 1
ATOM 1565 N N . ASP A 1 194 ? -3.841 -23.293 -26.045 1.00 66.31 194 ASP A N 1
ATOM 1566 C CA . ASP A 1 194 ? -5.099 -23.255 -25.285 1.00 66.31 194 ASP A CA 1
ATOM 1567 C C . ASP A 1 194 ? -6.175 -22.327 -25.890 1.00 66.31 194 ASP A C 1
ATOM 1569 O O . ASP A 1 194 ? -7.281 -22.806 -26.158 1.00 66.31 194 ASP A O 1
ATOM 1573 N N . PRO A 1 195 ? -5.909 -21.040 -26.197 1.00 72.50 195 PRO A N 1
ATOM 1574 C CA . PRO A 1 195 ? -6.922 -20.152 -26.772 1.00 72.50 195 PRO A CA 1
ATOM 1575 C C . PRO A 1 195 ? -7.300 -20.544 -28.208 1.00 72.50 195 PRO A C 1
ATOM 1577 O O . PRO A 1 195 ? -8.466 -20.439 -28.591 1.00 72.50 195 PRO A O 1
ATOM 1580 N N . VAL A 1 196 ? -6.351 -21.054 -28.999 1.00 73.56 196 VAL A N 1
ATOM 1581 C CA . VAL A 1 196 ? -6.605 -21.500 -30.379 1.00 73.56 196 VAL A CA 1
ATOM 1582 C C . VAL A 1 196 ? -7.450 -22.776 -30.392 1.00 73.56 196 VAL A C 1
ATOM 1584 O O . VAL A 1 196 ? -8.403 -22.877 -31.165 1.00 73.56 196 VAL A O 1
ATOM 1587 N N . HIS A 1 197 ? -7.164 -23.729 -29.504 1.00 75.00 197 HIS A N 1
ATOM 1588 C CA . HIS A 1 197 ? -7.948 -24.952 -29.353 1.00 75.00 197 HIS A CA 1
ATOM 1589 C C . HIS A 1 197 ? -9.361 -24.659 -28.820 1.00 75.00 197 HIS A C 1
ATOM 1591 O O . HIS A 1 197 ? -10.339 -25.235 -29.305 1.00 75.00 197 HIS A O 1
ATOM 1597 N N . TYR A 1 198 ? -9.508 -23.713 -27.887 1.00 72.50 198 TYR A N 1
ATOM 1598 C CA . TYR A 1 198 ? -10.818 -23.288 -27.383 1.00 72.50 198 TYR A CA 1
ATOM 1599 C C . TYR A 1 198 ? -11.671 -22.618 -28.474 1.00 72.50 198 TYR A C 1
ATOM 1601 O O . TYR A 1 198 ? -12.853 -22.923 -28.625 1.00 72.50 198 TYR A O 1
ATOM 1609 N N . LEU A 1 199 ? -11.072 -21.761 -29.305 1.00 80.44 199 LEU A N 1
ATOM 1610 C CA . LEU A 1 199 ? -11.773 -21.116 -30.421 1.00 80.44 199 LEU A CA 1
ATOM 1611 C C . LEU A 1 199 ? -12.130 -22.110 -31.535 1.00 80.44 199 LEU A C 1
ATOM 1613 O O . LEU A 1 199 ? -13.229 -22.047 -32.095 1.00 80.44 199 LEU A O 1
ATOM 1617 N N . LEU A 1 200 ? -11.247 -23.065 -31.837 1.00 80.62 200 LEU A N 1
ATOM 1618 C CA . LEU A 1 200 ? -11.511 -24.101 -32.836 1.00 80.62 200 LEU A CA 1
ATOM 1619 C C . LEU A 1 200 ? -12.638 -25.042 -32.387 1.00 80.62 200 LEU A C 1
ATOM 1621 O O . LEU A 1 200 ? -13.520 -25.385 -33.171 1.00 80.62 200 LEU A O 1
ATOM 1625 N N . THR A 1 201 ? -12.654 -25.431 -31.113 1.00 77.31 201 THR A N 1
ATOM 1626 C CA . THR A 1 201 ? -13.715 -26.286 -30.562 1.00 77.31 201 THR A CA 1
ATOM 1627 C C . THR A 1 201 ? -15.056 -25.554 -30.497 1.00 77.31 201 THR A C 1
ATOM 1629 O O . THR A 1 201 ? -16.082 -26.130 -30.872 1.00 77.31 201 THR A O 1
ATOM 1632 N N . LEU A 1 202 ? -15.061 -24.272 -30.120 1.00 82.12 202 LEU A N 1
ATOM 1633 C CA . LEU A 1 202 ? -16.267 -23.443 -30.085 1.00 82.12 202 LEU A CA 1
ATOM 1634 C C . LEU A 1 202 ? -16.854 -23.210 -31.487 1.00 82.12 202 LEU A C 1
ATOM 1636 O O . LEU A 1 202 ? -18.062 -23.349 -31.686 1.00 82.12 202 LEU A O 1
ATOM 1640 N N . THR A 1 203 ? -16.008 -22.926 -32.480 1.00 82.38 203 THR A N 1
ATOM 1641 C CA . THR A 1 203 ? -16.439 -22.767 -33.880 1.00 82.38 203 THR A CA 1
ATOM 1642 C C . THR A 1 203 ? -16.976 -24.074 -34.462 1.00 82.38 203 THR A C 1
ATOM 1644 O O . THR A 1 203 ? -18.021 -24.059 -35.116 1.00 82.38 203 THR A O 1
ATOM 1647 N N . LEU A 1 204 ? -16.356 -25.222 -34.163 1.00 84.31 204 LEU A N 1
ATOM 1648 C CA . LEU A 1 204 ? -16.877 -26.534 -34.565 1.00 84.31 204 LEU A CA 1
ATOM 1649 C C . LEU A 1 204 ? -18.231 -26.849 -33.912 1.00 84.31 204 LEU A C 1
ATOM 1651 O O . LEU A 1 204 ? -19.124 -27.374 -34.582 1.00 84.31 204 LEU A O 1
ATOM 1655 N N . MET A 1 205 ? -18.409 -26.519 -32.628 1.00 84.50 205 MET A N 1
ATOM 1656 C CA . MET A 1 205 ? -19.700 -26.659 -31.946 1.00 84.50 205 MET A CA 1
ATOM 1657 C C . MET A 1 205 ? -20.774 -25.770 -32.578 1.00 84.50 205 MET A C 1
ATOM 1659 O O . MET A 1 205 ? -21.878 -26.256 -32.837 1.00 84.50 205 MET A O 1
ATOM 1663 N N . LEU A 1 206 ? -20.461 -24.503 -32.874 1.00 85.00 206 LEU A N 1
ATOM 1664 C CA . LEU A 1 206 ? -21.390 -23.593 -33.548 1.00 85.00 206 LEU A CA 1
ATOM 1665 C C . LEU A 1 206 ? -21.770 -24.107 -34.939 1.00 85.00 206 LEU A C 1
ATOM 1667 O O . LEU A 1 206 ? -22.951 -24.134 -35.274 1.00 85.00 206 LEU A O 1
ATOM 1671 N N . SER A 1 207 ? -20.797 -24.579 -35.721 1.00 83.62 207 SER A N 1
ATOM 1672 C CA . SER A 1 207 ? -21.038 -25.118 -37.063 1.00 83.62 207 SER A CA 1
ATOM 1673 C C . SER A 1 207 ? -21.935 -26.360 -37.025 1.00 83.62 207 SER A C 1
ATOM 1675 O O . SER A 1 207 ? -22.886 -26.476 -37.799 1.00 83.62 207 SER A O 1
ATOM 1677 N N . ARG A 1 208 ? -21.707 -27.271 -36.066 1.00 84.19 208 ARG A N 1
ATOM 1678 C CA . ARG A 1 208 ? -22.577 -28.440 -35.846 1.00 84.19 208 ARG A CA 1
ATOM 1679 C C . ARG A 1 208 ? -23.990 -28.035 -35.422 1.00 84.19 208 ARG A C 1
ATOM 1681 O O . ARG A 1 208 ? -24.954 -28.651 -35.871 1.00 84.19 208 ARG A O 1
ATOM 1688 N N . ARG A 1 209 ? -24.127 -27.001 -34.587 1.00 82.50 209 ARG A N 1
ATOM 1689 C CA . ARG A 1 209 ? -25.428 -26.503 -34.118 1.00 82.50 209 ARG A CA 1
ATOM 1690 C C . ARG A 1 209 ? -26.213 -25.809 -35.232 1.00 82.50 209 ARG A C 1
ATOM 1692 O O . ARG A 1 209 ? -27.397 -26.085 -35.380 1.00 82.50 209 ARG A O 1
ATOM 1699 N N . LEU A 1 210 ? -25.549 -25.002 -36.058 1.00 82.19 210 LEU A N 1
ATOM 1700 C CA . LEU A 1 210 ? -26.136 -24.383 -37.251 1.00 82.19 210 LEU A CA 1
ATOM 1701 C C . LEU A 1 210 ? -26.573 -25.435 -38.275 1.00 82.19 210 LEU A C 1
ATOM 1703 O O . LEU A 1 210 ? -27.683 -25.364 -38.792 1.00 82.19 210 LEU A O 1
ATOM 1707 N N . LYS A 1 211 ? -25.757 -26.472 -38.500 1.00 81.75 211 LYS A N 1
ATOM 1708 C CA . LYS A 1 211 ? -26.115 -27.573 -39.404 1.00 81.75 211 LYS A CA 1
ATOM 1709 C C . LYS A 1 211 ? -27.331 -28.363 -38.913 1.00 81.75 211 LYS A C 1
ATOM 1711 O O . LYS A 1 211 ? -28.145 -28.779 -39.725 1.00 81.75 211 LYS A O 1
ATOM 1716 N N . LYS A 1 212 ? -27.495 -28.514 -37.594 1.00 77.88 212 LYS A N 1
ATOM 1717 C CA . LYS A 1 212 ? -28.673 -29.161 -36.993 1.00 77.88 212 LYS A CA 1
ATOM 1718 C C . LYS A 1 212 ? -29.949 -28.315 -37.104 1.00 77.88 212 LYS A C 1
ATOM 1720 O O . LYS A 1 212 ? -31.029 -28.883 -37.165 1.00 77.88 212 LYS A O 1
ATOM 1725 N N . LEU A 1 213 ? -29.826 -26.987 -37.148 1.00 74.50 213 LEU A N 1
ATOM 1726 C CA . LEU A 1 213 ? -30.950 -26.058 -37.341 1.00 74.50 213 LEU A CA 1
ATOM 1727 C C . LEU A 1 213 ? -31.343 -25.887 -38.820 1.00 74.50 213 LEU A C 1
ATOM 1729 O O . LEU A 1 213 ? -32.462 -25.482 -39.105 1.00 74.50 213 LEU A O 1
ATOM 1733 N N . SER A 1 214 ? -30.434 -26.194 -39.751 1.00 70.94 214 SER A N 1
ATOM 1734 C CA . SER A 1 214 ? -30.636 -26.038 -41.198 1.00 70.94 214 SER A CA 1
ATOM 1735 C C . SER A 1 214 ? -31.214 -27.278 -41.899 1.00 70.94 214 SER A C 1
ATOM 1737 O O . SER A 1 214 ? -31.450 -27.215 -43.104 1.00 70.94 214 SER A O 1
ATOM 1739 N N . CYS A 1 215 ? -31.422 -28.397 -41.199 1.00 57.00 215 CYS A N 1
ATOM 1740 C CA . CYS A 1 215 ? -32.088 -29.569 -41.771 1.00 57.00 215 CYS A CA 1
ATOM 1741 C C . CYS A 1 215 ? -33.607 -29.468 -41.532 1.00 57.00 215 CYS A C 1
ATOM 1743 O O . CYS A 1 215 ? -34.022 -29.590 -40.377 1.00 57.00 215 CYS A O 1
ATOM 1745 N N . PRO A 1 216 ? -34.436 -29.250 -42.572 1.00 59.78 216 PRO A N 1
ATOM 1746 C CA . PRO A 1 216 ? -35.885 -29.336 -42.440 1.00 59.78 216 PRO A CA 1
ATOM 1747 C C . PRO A 1 216 ? -36.296 -30.794 -42.193 1.00 59.78 216 PRO A C 1
ATOM 1749 O O . PRO A 1 216 ? -35.674 -31.717 -42.723 1.00 59.78 216 PRO A O 1
ATOM 1752 N N . SER A 1 217 ? -37.295 -30.969 -41.326 1.00 52.78 217 SER A N 1
ATOM 1753 C CA . SER A 1 217 ? -37.972 -32.249 -41.071 1.00 52.78 217 SER A CA 1
ATOM 1754 C C . SER A 1 217 ? -38.829 -32.658 -42.261 1.00 52.78 217 SER A C 1
ATOM 1756 O O . SER A 1 217 ? -39.372 -31.737 -42.912 1.00 52.78 217 SER A O 1
#

Radius of gyration: 37.13 Å; chains: 1; bounding box: 82×52×106 Å

Organism: Glycine soja (NCBI:txid3848)

InterPro domains:
  IPR010422 Coiled-coil domain-containing protein 124/Oxs1 [PTHR21680] (1-187)
  IPR054414 Coiled-coil domain-containing protein 124/Oxs1, C-terminal [PF06244] (146-187)